Protein AF-A0A7S1KXZ7-F1 (afdb_monomer)

pLDDT: mean 79.69, std 21.11, range [36.5, 98.25]

InterPro domains:
  IPR019559 Cullin, neddylation domain [PF10557] (128-187)
  IPR019559 Cullin, neddylation domain [SM00884] (124-191)
  IPR036388 Winged helix-like DNA-binding domain superfamily [G3DSA:1.10.10.10] (111-198)
  IPR036390 Winged helix DNA-binding domain superfamily [SSF46785] (120-188)

Mean predicted aligned error: 17.03 Å

Structure (mmCIF, N/CA/C/O backbone):
data_AF-A0A7S1KXZ7-F1
#
_entry.id   AF-A0A7S1KXZ7-F1
#
loop_
_atom_site.group_PDB
_atom_site.id
_atom_site.type_symbol
_atom_site.label_atom_id
_atom_site.label_alt_id
_atom_site.label_comp_id
_atom_site.label_asym_id
_atom_site.label_entity_id
_atom_site.label_seq_id
_atom_site.pdbx_PDB_ins_code
_atom_site.Cartn_x
_atom_site.Cartn_y
_atom_site.Cartn_z
_atom_site.occupancy
_atom_site.B_iso_or_equiv
_atom_site.auth_seq_id
_atom_site.auth_comp_id
_atom_site.auth_asym_id
_atom_site.auth_atom_id
_atom_site.pdbx_PDB_model_num
ATOM 1 N N . VAL A 1 1 ? -6.208 4.101 27.485 1.00 52.50 1 VAL A N 1
ATOM 2 C CA . VAL A 1 1 ? -6.247 3.548 26.111 1.00 52.50 1 VAL A CA 1
ATOM 3 C C . VAL A 1 1 ? -7.068 2.273 26.176 1.00 52.50 1 VAL A C 1
ATOM 5 O O . VAL A 1 1 ? -6.759 1.447 27.025 1.00 52.50 1 VAL A O 1
ATOM 8 N N . ALA A 1 2 ? -8.166 2.154 25.423 1.00 55.56 2 ALA A N 1
ATOM 9 C CA . ALA A 1 2 ? -8.944 0.913 25.414 1.00 55.56 2 ALA A CA 1
ATOM 10 C C . ALA A 1 2 ? -8.058 -0.208 24.859 1.00 55.56 2 ALA A C 1
ATOM 12 O O . ALA A 1 2 ? -7.420 -0.031 23.821 1.00 55.56 2 ALA A O 1
ATOM 13 N N . THR A 1 3 ? -7.955 -1.323 25.575 1.00 73.00 3 THR A N 1
ATOM 14 C CA . THR A 1 3 ? -7.152 -2.455 25.122 1.00 73.00 3 THR A CA 1
ATOM 15 C C . THR A 1 3 ? -7.839 -3.098 23.916 1.00 73.00 3 THR A C 1
ATOM 17 O O . THR A 1 3 ? -9.059 -3.195 23.845 1.00 73.00 3 THR A O 1
ATOM 20 N N . LEU A 1 4 ? -7.044 -3.532 22.945 1.00 67.31 4 LEU A N 1
ATOM 21 C CA . LEU A 1 4 ? -7.442 -4.280 21.748 1.00 67.31 4 LEU A CA 1
ATOM 22 C C . LEU A 1 4 ? -8.572 -5.323 21.943 1.00 67.31 4 LEU A C 1
ATOM 24 O O . LEU A 1 4 ? -9.512 -5.326 21.142 1.00 67.31 4 LEU A O 1
ATOM 28 N N . PRO A 1 5 ? -8.564 -6.152 23.011 1.00 80.88 5 PRO A N 1
ATOM 29 C CA . PRO A 1 5 ? -9.671 -7.064 23.307 1.00 80.88 5 PRO A CA 1
ATOM 30 C C . PRO A 1 5 ? -11.021 -6.365 23.499 1.00 80.88 5 PRO A C 1
ATOM 32 O O . PRO A 1 5 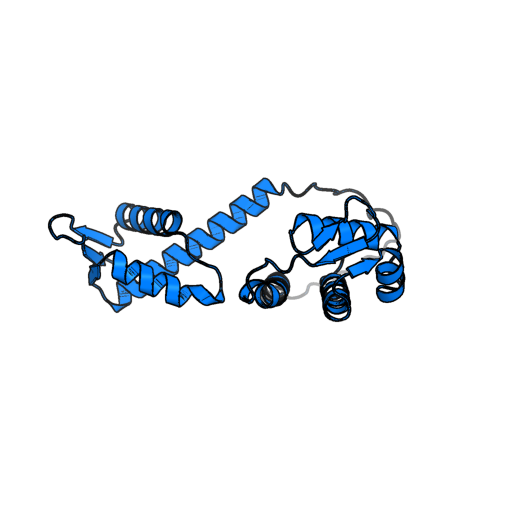? -12.039 -6.918 23.103 1.00 80.88 5 PRO A O 1
ATOM 35 N N . VAL A 1 6 ? -11.052 -5.146 24.042 1.00 81.19 6 VAL A N 1
ATOM 36 C CA . VAL A 1 6 ? -12.289 -4.379 24.269 1.00 81.19 6 VAL A CA 1
ATOM 37 C C . VAL A 1 6 ? -12.909 -3.930 22.951 1.00 81.19 6 VAL A C 1
ATOM 39 O O . VAL A 1 6 ? -14.120 -4.032 22.770 1.00 81.19 6 VAL A O 1
ATOM 42 N N . VAL A 1 7 ? -12.081 -3.476 22.006 1.00 82.38 7 VAL A N 1
ATOM 43 C CA . VAL A 1 7 ? -12.547 -3.081 20.669 1.00 82.38 7 VAL A CA 1
ATOM 44 C C . VAL A 1 7 ? -13.099 -4.298 19.930 1.00 82.38 7 VAL A C 1
ATOM 46 O O . VAL A 1 7 ? -14.180 -4.223 19.354 1.00 82.38 7 VAL A O 1
ATOM 49 N N . ALA A 1 8 ? -12.405 -5.437 19.991 1.00 82.19 8 ALA A N 1
ATOM 50 C CA . ALA A 1 8 ? -12.882 -6.677 19.385 1.00 82.19 8 ALA A CA 1
ATOM 51 C C . ALA A 1 8 ? -14.211 -7.146 20.003 1.00 82.19 8 ALA A C 1
ATOM 53 O O . ALA A 1 8 ? -15.125 -7.515 19.269 1.00 82.19 8 ALA A O 1
ATOM 54 N N . HIS A 1 9 ? -14.352 -7.072 21.330 1.00 84.25 9 HIS A N 1
ATOM 55 C CA . HIS A 1 9 ? -15.590 -7.441 22.022 1.00 84.25 9 HIS A CA 1
ATOM 56 C C . HIS A 1 9 ? -16.761 -6.524 21.636 1.00 84.25 9 HIS A C 1
ATOM 58 O O . HIS A 1 9 ? -17.868 -7.000 21.388 1.00 84.25 9 HIS A O 1
ATOM 64 N N . ALA A 1 10 ? -16.509 -5.219 21.502 1.00 83.56 10 ALA A N 1
ATOM 65 C CA . ALA A 1 10 ? -17.505 -4.266 21.022 1.00 83.56 10 ALA A CA 1
ATOM 66 C C . ALA A 1 10 ? -17.915 -4.553 19.569 1.00 83.56 10 ALA A C 1
ATOM 68 O O . ALA A 1 10 ? -19.100 -4.577 19.253 1.00 83.56 10 ALA A O 1
ATOM 69 N N . LEU A 1 11 ? -16.954 -4.845 18.686 1.00 83.94 11 LEU A N 1
ATOM 70 C CA . LEU A 1 11 ? -17.232 -5.217 17.294 1.00 83.94 11 LEU A CA 1
ATOM 71 C C . LEU A 1 11 ? -18.003 -6.541 17.173 1.00 83.94 11 LEU A C 1
ATOM 73 O O . LEU A 1 11 ? -18.838 -6.678 16.281 1.00 83.94 11 LEU A O 1
ATOM 77 N N . LEU A 1 12 ? -17.774 -7.497 18.075 1.00 84.44 12 LEU A N 1
ATOM 78 C CA . LEU A 1 12 ? -18.574 -8.721 18.155 1.00 84.44 12 LEU A CA 1
ATOM 79 C C . LEU A 1 12 ? -20.016 -8.433 18.587 1.00 84.44 12 LEU A C 1
ATOM 81 O O . LEU A 1 12 ? -20.939 -9.033 18.038 1.00 84.44 12 LEU A O 1
ATOM 85 N N . ALA A 1 13 ? -20.231 -7.482 19.502 1.00 82.31 13 ALA A N 1
ATOM 86 C CA . ALA A 1 13 ? -21.577 -7.071 19.900 1.00 82.31 13 ALA A CA 1
ATOM 87 C C . ALA A 1 13 ? -22.383 -6.504 18.716 1.00 82.31 13 ALA A C 1
ATOM 89 O O . ALA A 1 13 ? -23.555 -6.847 18.563 1.00 82.31 13 ALA A O 1
ATOM 90 N N . PHE A 1 14 ? -21.725 -5.743 17.839 1.00 83.81 14 PHE A N 1
ATOM 91 C CA . PHE A 1 14 ? -22.293 -5.218 16.593 1.00 83.81 14 PHE A CA 1
ATOM 92 C C . PHE A 1 14 ? -22.594 -6.286 15.532 1.00 83.81 14 PHE A C 1
ATOM 94 O O . PHE A 1 14 ? -23.372 -6.048 14.613 1.00 83.81 14 PHE A O 1
ATOM 101 N N . ASN A 1 15 ? -21.984 -7.470 15.626 1.00 81.38 15 ASN A N 1
ATOM 102 C CA . ASN A 1 15 ? -22.300 -8.576 14.722 1.00 81.38 15 ASN A CA 1
ATOM 103 C C . ASN A 1 15 ? -23.605 -9.289 15.119 1.00 81.38 15 ASN A C 1
ATOM 105 O O . ASN A 1 15 ? -24.247 -9.904 14.274 1.00 81.38 15 ASN A O 1
ATOM 109 N N . ALA A 1 16 ? -23.988 -9.213 16.398 1.00 82.44 16 ALA A N 1
ATOM 110 C CA . ALA A 1 16 ? -25.234 -9.787 16.906 1.00 82.44 16 ALA A CA 1
ATOM 111 C C . ALA A 1 16 ? -26.447 -8.875 16.654 1.00 82.44 16 ALA A C 1
ATOM 113 O O . ALA A 1 16 ? -27.533 -9.379 16.377 1.00 82.44 16 ALA A O 1
ATOM 114 N N . SER A 1 17 ? -26.249 -7.554 16.713 1.00 86.69 17 SER A N 1
ATOM 115 C CA . SER A 1 17 ? -27.287 -6.550 16.460 1.00 86.69 17 SER A CA 1
ATOM 116 C C . SER A 1 17 ? -26.715 -5.411 15.604 1.00 86.69 17 SER A C 1
ATOM 118 O O . SER A 1 17 ? -25.695 -4.836 15.986 1.00 86.69 17 SER A O 1
ATOM 120 N N . PRO A 1 18 ? -27.349 -5.040 14.474 1.00 86.38 18 PRO A N 1
ATOM 121 C CA . PRO A 1 18 ? -26.856 -3.968 13.597 1.00 86.38 18 PRO A CA 1
ATOM 122 C C . PRO A 1 18 ? -26.972 -2.572 14.227 1.00 86.38 18 PRO A C 1
ATOM 124 O O . PRO A 1 18 ? -26.298 -1.633 13.796 1.00 86.38 18 PRO A O 1
ATOM 127 N N . GLU A 1 19 ? -27.821 -2.449 15.244 1.00 91.88 19 GLU A N 1
ATOM 128 C CA . GLU A 1 19 ? -28.026 -1.259 16.056 1.00 91.88 19 GLU A CA 1
ATOM 129 C C . GLU A 1 19 ? -27.825 -1.659 17.517 1.00 91.88 19 GLU A C 1
ATOM 131 O O . GLU A 1 19 ? -28.444 -2.613 17.990 1.00 91.88 19 GLU A O 1
ATOM 136 N N . VAL A 1 20 ? -26.924 -0.966 18.210 1.00 94.12 20 VAL A N 1
ATOM 137 C CA . VAL A 1 20 ? -26.611 -1.213 19.622 1.00 94.12 20 VAL A CA 1
ATOM 138 C C . VAL A 1 20 ? -26.701 0.118 20.354 1.00 94.12 20 VAL A C 1
ATOM 140 O O . VAL A 1 20 ? -26.091 1.105 19.929 1.00 94.12 20 VAL A O 1
ATOM 143 N N . SER A 1 21 ? -27.479 0.163 21.436 1.00 95.25 21 SER A N 1
ATOM 144 C CA . SER A 1 21 ? -27.535 1.350 22.291 1.00 95.25 21 SER A CA 1
ATOM 145 C C . SER A 1 21 ? -26.274 1.459 23.148 1.00 95.25 21 SER A C 1
ATOM 147 O O . SER A 1 21 ? -25.618 0.464 23.462 1.00 95.25 21 SER A O 1
ATOM 149 N N . L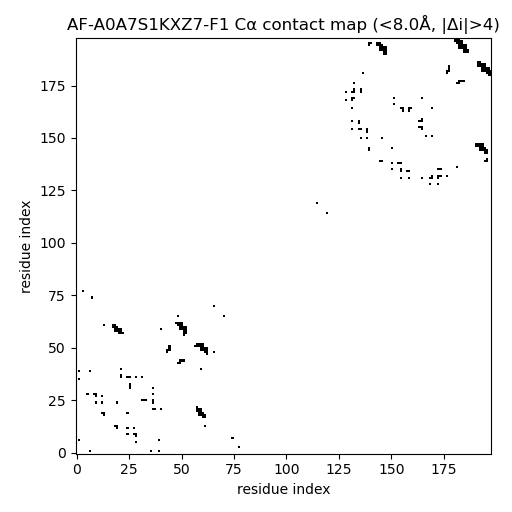EU A 1 22 ? -25.925 2.678 23.548 1.00 93.12 22 LEU A N 1
ATOM 150 C CA . LEU A 1 22 ? -24.770 2.934 24.404 1.00 93.12 22 LEU A CA 1
ATOM 151 C C . LEU A 1 22 ? -24.914 2.226 25.760 1.00 93.12 22 LEU A C 1
ATOM 153 O O . LEU A 1 22 ? -23.943 1.654 26.243 1.00 93.12 22 LEU A O 1
ATOM 157 N N . GLU A 1 23 ? -26.130 2.167 26.310 1.00 93.88 23 GLU A N 1
ATOM 158 C CA . GLU A 1 23 ? -26.444 1.410 27.531 1.00 93.88 23 GLU A CA 1
ATOM 159 C C . GLU A 1 23 ? -26.224 -0.097 27.350 1.00 93.88 23 GLU A C 1
ATOM 161 O O . GLU A 1 23 ? -25.604 -0.744 28.192 1.00 93.88 23 GLU A O 1
ATOM 166 N N . GLU A 1 24 ? -26.666 -0.667 26.226 1.00 92.94 24 GLU A N 1
ATOM 167 C CA . GLU A 1 24 ? -26.447 -2.084 25.936 1.00 92.94 24 GLU A CA 1
ATOM 168 C C . GLU A 1 24 ? -24.953 -2.388 25.756 1.00 92.94 24 GLU A C 1
ATOM 170 O O . GLU A 1 24 ? -24.458 -3.417 26.225 1.00 92.94 24 GLU A O 1
ATOM 175 N N . LEU A 1 25 ? -24.212 -1.473 25.126 1.00 92.50 25 LEU A N 1
ATOM 176 C CA . LEU A 1 25 ? -22.764 -1.571 24.986 1.00 92.50 25 LEU A CA 1
ATOM 177 C C . LEU A 1 25 ? -22.061 -1.491 26.353 1.00 92.50 25 LEU A C 1
ATOM 179 O O . LEU A 1 25 ? -21.132 -2.258 26.599 1.00 92.50 25 LEU A O 1
ATOM 183 N N . GLU A 1 26 ? -22.516 -0.612 27.250 1.00 93.69 26 GLU A N 1
ATOM 184 C CA . GLU A 1 26 ? -22.022 -0.498 28.629 1.00 93.69 26 GLU A CA 1
ATOM 185 C C . GLU A 1 26 ? -22.272 -1.790 29.424 1.00 93.69 26 GLU A C 1
ATOM 187 O O . GLU A 1 26 ? -21.352 -2.296 30.070 1.00 93.69 26 GLU A O 1
ATOM 192 N N . CYS A 1 27 ? -23.463 -2.388 29.306 1.00 92.44 27 CYS A N 1
ATOM 193 C CA . CYS A 1 27 ? -23.776 -3.674 29.934 1.00 92.44 27 CYS A CA 1
ATOM 194 C C . CYS A 1 27 ? -22.911 -4.822 29.391 1.00 92.44 27 CYS A C 1
ATOM 196 O O . CYS A 1 27 ? -22.432 -5.652 30.163 1.00 92.44 27 CYS A O 1
ATOM 198 N N . ARG A 1 28 ? -22.686 -4.875 28.072 1.00 91.00 28 ARG A N 1
ATOM 199 C CA . ARG A 1 28 ? -21.897 -5.941 27.426 1.00 91.00 28 ARG A CA 1
ATOM 200 C C . ARG A 1 28 ? -20.395 -5.826 27.685 1.00 91.00 28 ARG A C 1
ATOM 202 O O . ARG A 1 28 ? -19.696 -6.833 27.638 1.00 91.00 28 ARG A O 1
ATOM 209 N N . LEU A 1 29 ? -19.895 -4.618 27.937 1.00 89.62 29 LEU A N 1
ATOM 210 C CA . LEU A 1 29 ? -18.477 -4.343 28.179 1.00 89.62 29 LEU A CA 1
ATOM 211 C C . LEU A 1 29 ? -18.124 -4.239 29.673 1.00 89.62 29 LEU A C 1
ATOM 213 O O . LEU A 1 29 ? -17.021 -3.810 30.016 1.00 89.62 29 LEU A O 1
ATOM 217 N N . PHE A 1 30 ? -19.016 -4.637 30.582 1.00 87.06 30 PHE A N 1
ATOM 218 C CA . PHE A 1 30 ? -18.714 -4.672 32.013 1.00 87.06 30 PHE A CA 1
ATOM 219 C C . PHE A 1 30 ? -17.459 -5.536 32.281 1.00 87.06 30 PHE A C 1
ATOM 221 O O . PHE A 1 30 ? -17.373 -6.648 31.755 1.00 87.06 30 PHE A O 1
ATOM 228 N N . PRO A 1 31 ? -16.461 -5.061 33.058 1.00 90.19 31 PRO A N 1
ATOM 229 C CA . PRO A 1 31 ? -16.511 -3.984 34.059 1.00 90.19 31 PRO A CA 1
ATOM 230 C C . PRO A 1 31 ? -15.989 -2.602 33.605 1.00 90.19 31 PRO A C 1
ATOM 232 O O . PRO A 1 31 ? -15.495 -1.826 34.424 1.00 90.19 31 PRO A O 1
ATOM 235 N N . LEU A 1 32 ? -16.036 -2.263 32.314 1.00 89.25 32 LEU A N 1
ATOM 236 C CA . LEU A 1 32 ? -15.538 -0.965 31.843 1.00 89.25 32 LEU A CA 1
ATOM 237 C C . LEU A 1 32 ? -16.367 0.214 32.373 1.00 89.25 32 LEU A C 1
ATOM 239 O O . LEU A 1 32 ? -17.593 0.201 32.348 1.00 89.25 32 LEU A O 1
ATOM 243 N N . ALA A 1 33 ? -15.679 1.278 32.798 1.00 91.81 33 ALA A N 1
ATOM 244 C CA . ALA A 1 33 ? -16.333 2.520 33.200 1.00 91.81 33 ALA A CA 1
ATOM 245 C C . ALA A 1 33 ? -17.123 3.141 32.021 1.00 91.81 33 ALA A C 1
ATOM 247 O O . ALA A 1 33 ? -16.581 3.188 30.909 1.00 91.81 33 ALA A O 1
ATOM 248 N N . PRO A 1 34 ? -18.320 3.719 32.250 1.00 91.62 34 PRO A N 1
ATOM 249 C CA . PRO A 1 34 ? -19.158 4.326 31.201 1.00 91.62 34 PRO A CA 1
ATOM 250 C C . PRO A 1 34 ? -18.419 5.358 30.338 1.00 91.62 34 PRO A C 1
ATOM 252 O O . PRO A 1 34 ? -18.532 5.394 29.113 1.00 91.62 34 PRO A O 1
ATOM 255 N N . ALA A 1 35 ? -17.548 6.160 30.961 1.00 88.81 35 ALA A N 1
ATOM 256 C CA . ALA A 1 35 ? -16.719 7.137 30.255 1.00 88.81 35 ALA A CA 1
ATOM 257 C C . ALA A 1 35 ? -15.783 6.490 29.213 1.00 88.81 35 ALA A C 1
AT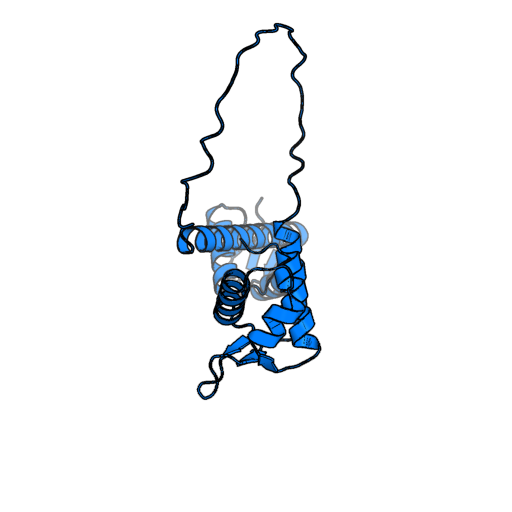OM 259 O O . ALA A 1 35 ? -15.524 7.074 28.159 1.00 88.81 35 ALA A O 1
ATOM 260 N N . THR A 1 36 ? -15.285 5.282 29.483 1.00 88.25 36 THR A N 1
ATOM 261 C CA . THR A 1 36 ? -14.424 4.529 28.560 1.00 88.25 36 THR A CA 1
ATOM 262 C C . THR A 1 36 ? -15.226 3.982 27.388 1.00 88.25 36 THR A C 1
ATOM 264 O O . THR A 1 36 ? -14.758 4.053 26.254 1.00 88.25 36 THR A O 1
ATOM 267 N N . VAL A 1 37 ? -16.443 3.499 27.645 1.00 91.75 37 VAL A N 1
ATOM 268 C CA . VAL A 1 37 ? -17.355 2.990 26.612 1.00 91.75 37 VAL A CA 1
ATOM 269 C C . VAL A 1 37 ? -17.764 4.111 25.655 1.00 91.75 37 VAL A C 1
ATOM 271 O O . VAL A 1 37 ? -17.683 3.936 24.442 1.00 91.75 37 VAL A O 1
ATOM 274 N N . ARG A 1 38 ? -18.058 5.313 26.166 1.00 92.38 38 ARG A N 1
ATOM 275 C CA . ARG A 1 38 ? -18.335 6.497 25.330 1.00 92.38 38 ARG A CA 1
ATOM 276 C C . ARG A 1 38 ? -17.143 6.917 24.469 1.00 92.38 38 ARG A C 1
ATOM 278 O O . ARG A 1 38 ? -17.314 7.235 23.295 1.00 92.38 38 ARG A O 1
ATOM 285 N N . ARG A 1 39 ? -15.921 6.881 25.015 1.00 89.69 39 ARG A N 1
ATOM 286 C CA . ARG A 1 39 ? -14.696 7.143 24.230 1.00 89.69 39 ARG A CA 1
ATOM 287 C C . ARG A 1 39 ? -14.481 6.088 23.144 1.00 89.69 39 ARG A C 1
ATOM 289 O O . ARG A 1 39 ? -14.072 6.433 22.039 1.00 89.69 39 ARG A O 1
ATOM 296 N N . LEU A 1 40 ? -14.767 4.823 23.447 1.00 90.25 40 LEU A N 1
ATOM 297 C CA . LEU A 1 40 ? -14.696 3.724 22.487 1.00 90.25 40 LEU A CA 1
ATOM 298 C C . LEU A 1 40 ? -15.723 3.906 21.361 1.00 90.25 40 LEU A C 1
ATOM 300 O O . LEU A 1 40 ? -15.367 3.797 20.193 1.00 90.25 40 LEU A O 1
ATOM 304 N N . ALA A 1 41 ? -16.965 4.251 21.700 1.00 90.88 41 ALA A N 1
ATOM 305 C CA . ALA A 1 41 ? -18.015 4.565 20.737 1.00 90.88 41 ALA A CA 1
ATOM 306 C C . ALA A 1 41 ? -17.604 5.712 19.798 1.00 90.88 41 ALA A C 1
ATOM 308 O O . ALA A 1 41 ? -17.668 5.560 18.579 1.00 90.88 41 ALA A O 1
ATOM 309 N N . ALA A 1 42 ? -17.092 6.819 20.350 1.00 89.81 42 ALA A N 1
ATOM 310 C CA . ALA A 1 42 ? -16.593 7.945 19.560 1.00 89.81 42 ALA A CA 1
ATOM 311 C C . ALA A 1 42 ? -15.454 7.532 18.612 1.00 89.81 42 ALA A C 1
ATOM 313 O O . ALA A 1 42 ? -15.431 7.947 17.455 1.00 89.81 42 ALA A O 1
ATOM 314 N N . TYR A 1 43 ? -14.541 6.671 19.071 1.00 87.19 43 TYR A N 1
ATOM 315 C CA . TYR A 1 43 ? -13.467 6.130 18.240 1.00 87.19 43 TYR A CA 1
ATOM 316 C C . TYR A 1 43 ? -13.999 5.262 17.088 1.00 87.19 43 TYR A C 1
ATOM 318 O O . TYR A 1 43 ? -13.588 5.441 15.945 1.00 87.19 43 TYR A O 1
ATOM 326 N N . ILE A 1 44 ? -14.955 4.366 17.356 1.00 88.50 44 ILE A N 1
ATOM 327 C CA . ILE A 1 44 ? -15.580 3.499 16.339 1.00 88.50 44 ILE A CA 1
ATOM 328 C C . ILE A 1 44 ? -16.277 4.340 15.257 1.00 88.50 44 ILE A C 1
ATOM 330 O O . ILE A 1 44 ? -16.149 4.038 14.066 1.00 88.50 44 ILE A O 1
ATOM 334 N N . VAL A 1 45 ? -16.967 5.413 15.656 1.00 89.75 45 VAL A N 1
ATOM 335 C CA . VAL A 1 45 ? -17.597 6.362 14.725 1.00 89.75 45 VAL A CA 1
ATOM 336 C C . VAL A 1 45 ? -16.548 7.118 13.914 1.00 89.75 45 VAL A C 1
ATOM 338 O O . VAL A 1 45 ? -16.657 7.207 12.694 1.00 89.75 45 VAL A O 1
ATOM 341 N N . HIS A 1 46 ? -15.488 7.602 14.563 1.00 86.44 46 HIS A N 1
ATOM 342 C CA . HIS A 1 46 ? -14.396 8.309 13.895 1.00 86.44 46 HIS A CA 1
ATOM 343 C C . HIS A 1 46 ? -13.672 7.436 12.856 1.00 86.44 46 HIS A C 1
ATOM 345 O O . HIS A 1 46 ? -13.316 7.912 11.782 1.00 86.44 46 HIS A O 1
ATOM 351 N N . CYS A 1 47 ? -13.516 6.138 13.127 1.00 81.25 47 CYS A N 1
ATOM 352 C CA . CYS A 1 47 ? -12.966 5.171 12.175 1.00 81.25 47 CYS A CA 1
ATOM 353 C C . CYS A 1 47 ? -13.922 4.813 11.020 1.00 81.25 47 CYS A C 1
ATOM 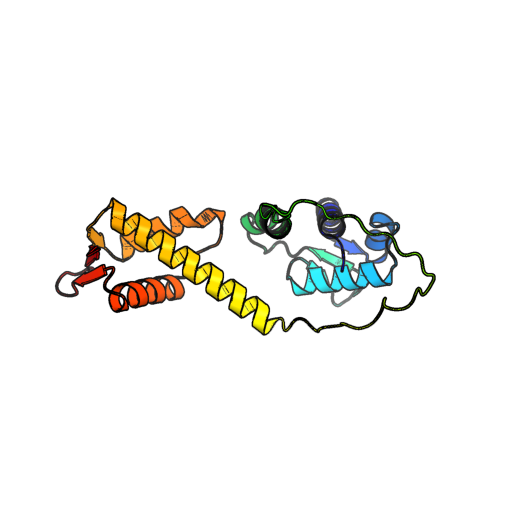355 O O . CYS A 1 47 ? -13.549 4.023 10.150 1.00 81.25 47 CYS A O 1
ATOM 357 N N . GLY A 1 48 ? -15.149 5.346 11.009 1.00 87.50 48 GLY A N 1
ATOM 358 C CA . GLY A 1 48 ? -16.162 5.054 9.994 1.00 87.50 48 GLY A CA 1
ATOM 359 C C . GLY A 1 48 ? -16.721 3.632 10.073 1.00 87.50 48 GLY A C 1
ATOM 360 O O . GLY A 1 48 ? -17.197 3.106 9.069 1.00 87.50 48 GLY A O 1
ATOM 361 N N . LEU A 1 49 ? -16.628 2.983 11.240 1.00 84.94 49 LEU A N 1
ATOM 362 C CA . LEU A 1 49 ? -17.140 1.622 11.454 1.00 84.94 49 LEU A CA 1
ATOM 363 C C . LEU A 1 49 ? -18.615 1.626 11.861 1.00 84.94 49 LEU A C 1
ATOM 365 O O . LEU A 1 49 ? -19.359 0.703 11.527 1.00 84.94 49 LEU A O 1
ATOM 369 N N . ALA A 1 50 ? -19.033 2.677 12.560 1.00 91.31 50 ALA A N 1
ATOM 370 C CA . ALA A 1 50 ? -20.413 2.920 12.940 1.00 91.31 50 ALA A CA 1
ATOM 371 C C . ALA A 1 50 ? -20.782 4.386 12.692 1.00 91.31 50 ALA A C 1
ATOM 373 O O . ALA A 1 50 ? -19.920 5.246 12.521 1.00 91.31 50 ALA A O 1
ATOM 374 N N . THR A 1 51 ? -22.075 4.669 12.684 1.00 93.25 51 THR A N 1
ATOM 375 C CA . THR A 1 51 ? -22.638 6.013 12.629 1.00 93.25 51 THR A CA 1
ATOM 376 C C . THR A 1 51 ? -23.697 6.158 13.716 1.00 93.25 51 THR A C 1
ATOM 378 O O . THR A 1 51 ? -24.380 5.194 14.062 1.00 93.25 51 THR A O 1
ATOM 381 N N . THR A 1 52 ? -23.807 7.350 14.291 1.00 93.19 52 THR A N 1
ATOM 382 C CA . THR A 1 52 ? -24.867 7.701 15.241 1.00 93.19 52 THR A CA 1
ATOM 383 C C . THR A 1 52 ? -26.116 8.127 14.480 1.00 93.19 52 THR A C 1
ATOM 385 O O . THR A 1 52 ? -26.014 8.894 13.519 1.00 93.19 52 THR A O 1
ATOM 388 N N . LEU A 1 53 ? -27.296 7.681 14.911 1.00 90.62 53 LEU A N 1
ATOM 389 C CA . LEU A 1 53 ? -28.549 8.164 14.332 1.00 90.62 53 LEU A CA 1
ATOM 390 C C . LEU A 1 53 ? -28.826 9.616 14.768 1.00 90.62 53 LEU A C 1
ATOM 392 O O . LEU A 1 53 ? -28.685 9.924 15.951 1.00 90.62 53 LEU A O 1
ATOM 396 N N . PRO A 1 54 ? -29.266 10.506 13.857 1.00 87.44 54 PRO A N 1
ATOM 397 C CA . PRO A 1 54 ? -29.558 11.901 14.197 1.00 87.44 54 PRO A CA 1
ATOM 398 C C . PRO A 1 54 ? -30.712 12.032 15.201 1.00 87.44 54 PRO A C 1
ATOM 400 O O . PRO A 1 54 ? -30.666 12.895 16.071 1.00 87.44 54 PRO A O 1
ATOM 403 N N . ASP A 1 55 ? -31.702 11.137 15.130 1.00 91.50 55 ASP A N 1
ATOM 404 C CA . ASP A 1 55 ? -32.858 11.130 16.038 1.00 91.50 55 ASP A CA 1
ATOM 405 C C . ASP A 1 55 ? -32.556 10.474 17.395 1.00 91.50 55 ASP A C 1
ATOM 407 O O . ASP A 1 55 ? -33.325 10.617 18.345 1.00 91.50 55 ASP A O 1
ATOM 411 N N . ARG A 1 56 ? -31.461 9.704 17.486 1.00 91.94 56 ARG A N 1
ATOM 412 C CA . ARG A 1 56 ? -31.070 8.922 18.669 1.00 91.94 56 ARG A CA 1
ATOM 413 C C . ARG A 1 56 ? -29.540 8.856 18.773 1.00 91.94 56 ARG A C 1
ATOM 415 O O . ARG A 1 56 ? -28.953 7.862 18.336 1.00 91.94 56 ARG A O 1
ATOM 422 N N . PRO A 1 57 ? -28.885 9.875 19.361 1.00 87.94 57 PRO A N 1
ATOM 423 C CA . PRO A 1 57 ? -27.422 9.930 19.444 1.00 87.94 57 PRO A CA 1
ATOM 424 C C . PRO A 1 57 ? -26.827 8.797 20.293 1.00 87.94 57 PRO A C 1
ATOM 426 O O . PRO A 1 57 ? -25.656 8.458 20.133 1.00 87.94 57 PRO A O 1
ATOM 429 N N . ASP A 1 58 ? -27.643 8.176 21.146 1.00 92.50 58 ASP A N 1
ATOM 430 C CA . ASP A 1 58 ? -27.249 7.057 22.003 1.00 92.50 58 ASP A CA 1
ATOM 431 C C . ASP A 1 58 ? -27.264 5.702 21.278 1.00 92.50 58 ASP A C 1
ATOM 433 O O . ASP A 1 58 ? -26.909 4.686 21.873 1.00 92.50 58 ASP A O 1
ATOM 437 N N . VAL A 1 59 ? -27.679 5.650 20.008 1.00 93.25 59 VAL A N 1
ATOM 438 C CA . VAL A 1 59 ? -27.721 4.414 19.217 1.00 93.25 59 VAL A CA 1
ATOM 439 C C . VAL A 1 59 ? -26.646 4.448 18.140 1.00 93.25 59 VAL A C 1
ATOM 441 O O . VAL A 1 59 ? -26.616 5.327 17.275 1.00 93.25 59 VAL A O 1
ATOM 444 N N . LEU A 1 60 ? -25.771 3.446 18.184 1.00 92.19 60 LEU A N 1
ATOM 445 C CA . LEU A 1 60 ? -24.724 3.221 17.199 1.00 92.19 60 LEU A CA 1
ATOM 446 C C . LEU A 1 60 ? -25.227 2.214 16.171 1.00 92.19 60 LEU A C 1
ATOM 448 O O . LEU A 1 60 ? -25.575 1.084 16.515 1.00 92.19 60 LEU A O 1
ATOM 452 N N . ARG A 1 61 ? -25.229 2.615 14.902 1.00 91.56 61 ARG A N 1
ATOM 453 C CA . ARG A 1 61 ? -25.569 1.754 13.773 1.00 91.56 61 ARG A CA 1
ATOM 454 C C . ARG A 1 61 ? -24.323 1.416 12.976 1.00 91.56 61 ARG A C 1
ATOM 456 O O . ARG A 1 61 ? -23.556 2.302 12.601 1.00 91.56 61 ARG A O 1
ATOM 463 N N . VAL A 1 62 ? -24.126 0.138 12.682 1.00 89.00 62 VAL A N 1
ATOM 464 C CA . VAL A 1 62 ? -22.997 -0.304 11.859 1.00 89.00 62 VAL A CA 1
ATOM 465 C C . VAL A 1 62 ? -23.176 0.188 10.426 1.00 89.00 62 VAL A C 1
ATOM 467 O O . VAL A 1 62 ? -24.242 0.046 9.828 1.00 89.00 62 VAL A O 1
ATOM 470 N N . VAL A 1 63 ? -22.118 0.762 9.858 1.00 85.88 63 VAL A N 1
ATOM 471 C CA . VAL A 1 63 ? -22.130 1.219 8.467 1.00 85.88 63 VAL A CA 1
ATOM 472 C C . VAL A 1 63 ? -21.826 0.021 7.560 1.00 85.88 63 VAL A C 1
ATOM 474 O O . VAL A 1 63 ? -20.675 -0.387 7.400 1.00 85.88 63 VAL A O 1
ATOM 477 N N . ASP A 1 64 ? -22.865 -0.564 6.957 1.00 67.94 64 ASP A N 1
ATOM 478 C CA . ASP A 1 64 ? -22.749 -1.737 6.067 1.00 67.94 64 ASP A CA 1
ATOM 479 C C . ASP A 1 64 ? -22.077 -1.445 4.713 1.00 67.94 64 ASP A C 1
ATOM 481 O O . ASP A 1 64 ? -21.811 -2.360 3.934 1.00 67.94 64 ASP A O 1
ATOM 485 N N . THR A 1 65 ? -21.742 -0.186 4.422 1.00 53.81 65 THR A N 1
ATOM 486 C CA . THR A 1 65 ? -21.038 0.188 3.185 1.00 53.81 65 THR A CA 1
ATOM 487 C C . THR A 1 65 ? -19.527 -0.048 3.248 1.00 53.81 65 THR A C 1
ATOM 489 O O . THR A 1 65 ? -18.834 0.149 2.248 1.00 53.81 65 THR A O 1
ATOM 492 N N . ALA A 1 66 ? -18.987 -0.513 4.380 1.00 49.25 66 ALA A N 1
ATOM 493 C CA . ALA A 1 66 ? -17.589 -0.914 4.449 1.00 49.25 66 ALA A CA 1
ATOM 494 C C . ALA A 1 66 ? -17.361 -2.173 3.582 1.00 49.25 66 ALA A C 1
ATOM 496 O O . ALA A 1 66 ? -17.979 -3.211 3.834 1.00 49.25 66 ALA A O 1
ATOM 497 N N . PRO A 1 67 ? -16.467 -2.140 2.573 1.00 45.69 67 PRO A N 1
ATOM 498 C CA . PRO A 1 67 ? -16.213 -3.300 1.726 1.00 45.69 67 PRO A CA 1
ATOM 499 C C . PRO A 1 67 ? -15.792 -4.495 2.595 1.00 45.69 67 PRO A C 1
ATOM 501 O O . PRO A 1 67 ? -14.857 -4.387 3.390 1.00 45.69 67 PRO A O 1
ATOM 504 N N . LYS A 1 68 ? -16.467 -5.643 2.411 1.00 46.56 68 LYS A N 1
ATOM 505 C CA . LYS A 1 68 ? -16.257 -6.931 3.111 1.00 46.56 68 LYS A CA 1
ATOM 506 C C . LYS A 1 68 ? -14.790 -7.307 3.444 1.00 46.56 68 LYS A C 1
ATOM 508 O O . LYS A 1 68 ? -14.598 -7.857 4.526 1.00 46.56 68 LYS A O 1
ATOM 513 N N . PRO A 1 69 ? -13.740 -6.986 2.651 1.00 44.62 69 PRO A N 1
ATOM 514 C CA . PRO A 1 69 ? -12.348 -7.236 3.063 1.00 44.62 69 PRO A CA 1
ATOM 515 C C . PRO A 1 69 ? -11.828 -6.400 4.253 1.00 44.62 69 PRO A C 1
ATOM 517 O O . PRO A 1 69 ? -10.801 -6.751 4.831 1.00 44.62 69 PRO A O 1
ATOM 520 N N . ARG A 1 70 ? -12.486 -5.305 4.665 1.00 47.47 70 ARG A N 1
ATOM 521 C CA . ARG A 1 70 ? -11.978 -4.431 5.745 1.00 47.47 70 ARG A CA 1
ATOM 522 C C . ARG A 1 70 ? -12.260 -4.934 7.162 1.00 47.47 70 ARG A C 1
ATOM 524 O O . ARG A 1 70 ? -11.477 -4.627 8.055 1.00 47.47 70 ARG A O 1
ATOM 531 N N . ARG A 1 71 ? -13.315 -5.728 7.387 1.00 47.16 71 ARG A N 1
ATOM 532 C CA . ARG A 1 71 ? -13.627 -6.254 8.734 1.00 47.16 71 ARG A CA 1
ATOM 533 C C . ARG A 1 71 ? -12.557 -7.231 9.235 1.00 47.16 71 ARG A C 1
ATOM 535 O O . ARG A 1 71 ? -12.178 -7.171 10.399 1.00 47.16 71 ARG A O 1
ATOM 542 N N . VAL A 1 72 ? -12.020 -8.068 8.344 1.00 50.53 72 VAL A N 1
ATOM 543 C CA . VAL A 1 72 ? -10.945 -9.023 8.670 1.00 50.53 72 VAL A CA 1
ATOM 544 C C . VAL A 1 72 ? -9.612 -8.290 8.850 1.00 50.53 72 VAL A C 1
ATOM 546 O O . VAL A 1 72 ? -8.911 -8.519 9.831 1.00 50.53 72 VAL A O 1
ATOM 549 N N . ASN A 1 73 ? -9.321 -7.311 7.987 1.00 52.03 73 ASN A N 1
ATOM 550 C CA . ASN A 1 73 ? -8.081 -6.539 8.065 1.00 52.03 73 ASN A CA 1
ATOM 551 C C . ASN A 1 73 ? -7.968 -5.633 9.297 1.00 52.03 73 ASN A C 1
ATOM 553 O O . ASN A 1 73 ? -6.855 -5.280 9.659 1.00 52.03 73 ASN A O 1
ATOM 557 N N . LEU A 1 74 ? -9.060 -5.274 9.975 1.00 53.00 74 LEU A N 1
ATOM 558 C CA . LEU A 1 74 ? -8.983 -4.505 11.224 1.00 53.00 74 LEU A CA 1
ATOM 559 C C . LEU A 1 74 ? -8.582 -5.373 12.417 1.00 53.00 74 LEU A C 1
ATOM 561 O O . LEU A 1 74 ? -7.755 -4.945 13.216 1.00 53.00 74 LEU A O 1
ATOM 565 N N . LEU A 1 75 ? -9.088 -6.607 12.501 1.00 51.38 75 LEU A N 1
ATOM 566 C CA . LEU A 1 75 ? -8.618 -7.577 13.493 1.00 51.38 75 LEU A CA 1
ATOM 567 C C . LEU A 1 75 ? -7.156 -7.960 13.222 1.00 51.38 75 LEU A C 1
ATOM 569 O O . LEU A 1 75 ? -6.360 -8.003 14.155 1.00 51.38 75 LEU A O 1
ATOM 573 N N . SER A 1 76 ? -6.773 -8.142 11.953 1.00 47.94 76 SER A N 1
ATOM 574 C CA . SER A 1 76 ? -5.390 -8.445 11.557 1.00 47.94 76 SER A CA 1
ATOM 575 C C . SER A 1 76 ? -4.426 -7.264 11.731 1.00 47.94 76 SER A C 1
ATOM 577 O O . SER A 1 76 ? -3.308 -7.462 12.197 1.00 47.94 76 SER A O 1
ATOM 579 N N . ALA A 1 77 ? -4.829 -6.030 11.411 1.00 48.81 77 ALA A N 1
ATOM 580 C CA . ALA A 1 77 ? -4.002 -4.834 11.608 1.00 48.81 77 ALA A CA 1
ATOM 581 C C . ALA A 1 77 ? -3.833 -4.502 13.093 1.00 48.81 77 ALA A C 1
ATOM 583 O O . ALA A 1 77 ? -2.751 -4.104 13.522 1.00 48.81 77 ALA A O 1
ATOM 584 N N . ALA A 1 78 ? -4.878 -4.717 13.892 1.00 48.47 78 ALA A N 1
ATOM 585 C CA . ALA A 1 78 ? -4.785 -4.565 15.330 1.00 48.47 78 ALA A CA 1
ATOM 586 C C . ALA A 1 78 ? -3.910 -5.681 15.949 1.00 48.47 78 ALA A C 1
ATOM 588 O O . ALA A 1 78 ? -3.088 -5.398 16.814 1.00 48.47 78 ALA A O 1
ATOM 589 N N . TRP A 1 79 ? -3.954 -6.912 15.422 1.00 48.00 79 TRP A N 1
ATOM 590 C CA . TRP A 1 79 ? -3.008 -7.981 15.783 1.00 48.00 79 TRP A CA 1
ATOM 591 C C . TRP A 1 79 ? -1.551 -7.645 15.404 1.00 48.00 79 TRP A C 1
ATOM 593 O O . TRP A 1 79 ? -0.634 -7.879 16.190 1.00 48.00 79 TRP A O 1
ATOM 603 N N . ALA A 1 80 ? -1.314 -7.063 14.222 1.00 46.56 80 ALA A N 1
ATOM 604 C CA . ALA A 1 80 ? 0.026 -6.726 13.726 1.00 46.56 80 ALA A CA 1
ATOM 605 C C . ALA A 1 80 ? 0.711 -5.593 14.514 1.00 46.56 80 ALA A C 1
ATOM 607 O O . ALA A 1 80 ? 1.935 -5.580 14.616 1.00 46.56 80 ALA A O 1
ATOM 608 N N . MET A 1 81 ? -0.054 -4.673 15.111 1.00 43.28 81 MET A N 1
ATOM 609 C CA . MET A 1 81 ? 0.486 -3.614 15.977 1.00 43.28 81 MET A CA 1
ATOM 610 C C . MET A 1 81 ? 0.840 -4.087 17.396 1.00 43.28 81 MET A C 1
ATOM 612 O O . MET A 1 81 ? 1.367 -3.302 18.181 1.00 43.28 81 MET A O 1
ATOM 616 N N . HIS A 1 82 ? 0.571 -5.352 17.736 1.00 43.66 82 HIS A N 1
ATOM 617 C CA . HIS A 1 82 ? 0.786 -5.885 19.081 1.00 43.66 82 HIS A CA 1
ATOM 618 C C . HIS A 1 82 ? 1.684 -7.126 19.133 1.00 43.66 82 HIS A C 1
ATOM 620 O O . HIS A 1 82 ? 1.636 -7.864 20.114 1.00 43.66 82 HIS A O 1
ATOM 626 N N . GLN A 1 83 ? 2.542 -7.355 18.128 1.00 36.50 83 GLN A N 1
ATOM 627 C CA . GLN A 1 83 ? 3.677 -8.249 18.364 1.00 36.50 83 GLN A CA 1
ATOM 628 C C . GLN A 1 83 ? 4.619 -7.564 19.366 1.00 36.50 83 GLN A C 1
ATOM 630 O O . GLN A 1 83 ? 5.154 -6.498 19.043 1.00 36.50 83 GLN A O 1
ATOM 635 N N . PRO A 1 84 ? 4.833 -8.122 20.574 1.00 39.75 84 PRO A N 1
ATOM 636 C CA . PRO A 1 84 ? 5.917 -7.659 21.418 1.00 39.75 84 PRO A CA 1
ATOM 637 C C . PRO A 1 84 ? 7.199 -7.884 20.623 1.00 39.75 84 PRO A C 1
ATOM 639 O O . PRO A 1 84 ? 7.527 -9.013 20.261 1.00 39.75 84 PRO A O 1
ATOM 642 N N . SER A 1 85 ? 7.890 -6.795 20.294 1.00 39.69 85 SER A N 1
ATOM 643 C CA . SER A 1 85 ? 9.219 -6.870 19.710 1.00 39.69 85 SER A CA 1
ATOM 644 C C . SER A 1 85 ? 10.114 -7.561 20.732 1.00 39.69 85 SER A C 1
ATOM 646 O O . SER A 1 85 ? 10.589 -6.936 21.679 1.00 39.69 85 SER A O 1
ATOM 648 N N . THR A 1 86 ? 10.317 -8.869 20.588 1.00 43.94 86 THR A N 1
ATOM 649 C CA . THR A 1 86 ? 11.388 -9.581 21.280 1.00 43.94 86 THR A CA 1
ATOM 650 C C . THR A 1 86 ? 12.692 -9.195 20.593 1.00 43.94 86 THR A C 1
ATOM 652 O O . THR A 1 86 ? 13.289 -9.975 19.852 1.00 43.94 86 THR A O 1
ATOM 655 N N . ALA A 1 87 ? 13.109 -7.947 20.800 1.00 38.78 87 ALA A N 1
ATOM 656 C CA . ALA A 1 87 ? 14.464 -7.516 20.532 1.00 38.78 87 ALA A CA 1
ATOM 657 C C . ALA A 1 87 ? 15.371 -8.225 21.544 1.00 38.78 87 ALA A C 1
ATOM 659 O O . ALA A 1 87 ? 15.480 -7.836 22.702 1.00 38.78 87 ALA A O 1
ATOM 660 N N . ILE A 1 88 ? 15.909 -9.351 21.079 1.00 45.56 88 ILE A N 1
ATOM 661 C CA . ILE A 1 88 ? 17.187 -9.980 21.412 1.00 45.56 88 ILE A CA 1
ATOM 662 C C . ILE A 1 88 ? 17.955 -9.215 22.502 1.00 45.56 88 ILE A C 1
ATOM 664 O O . ILE A 1 88 ? 18.705 -8.280 22.230 1.00 45.56 88 ILE A O 1
ATOM 668 N N . ALA A 1 89 ? 17.788 -9.662 23.747 1.00 40.09 89 ALA A N 1
ATOM 669 C CA . ALA A 1 89 ? 18.734 -9.389 24.812 1.00 40.09 89 ALA A CA 1
ATOM 670 C C . ALA A 1 89 ? 20.007 -10.189 24.515 1.00 40.09 89 ALA A C 1
ATOM 672 O O . ALA A 1 89 ? 20.004 -11.420 24.529 1.00 40.09 89 ALA A O 1
ATOM 673 N N . SER A 1 90 ? 21.098 -9.492 24.220 1.00 45.47 90 SER A N 1
ATOM 674 C CA . SER A 1 90 ? 22.439 -10.062 24.251 1.00 45.47 90 SER A CA 1
ATOM 675 C C . SER A 1 90 ? 23.316 -9.235 25.180 1.00 45.47 90 SER A C 1
ATOM 677 O O . SER A 1 90 ? 23.681 -8.110 24.871 1.00 45.47 90 SER A O 1
ATOM 679 N N . GLN A 1 91 ? 23.654 -9.894 26.290 1.00 45.84 91 GLN A N 1
ATOM 680 C CA . GLN A 1 91 ? 24.917 -9.818 27.023 1.00 45.84 91 GLN A CA 1
ATOM 681 C C . GLN A 1 91 ? 25.208 -8.554 27.844 1.00 45.84 91 GLN A C 1
ATOM 683 O O . GLN A 1 91 ? 25.698 -7.547 27.344 1.00 45.84 91 GLN A O 1
ATOM 688 N N . THR A 1 92 ? 25.071 -8.687 29.166 1.00 38.91 92 THR A N 1
ATOM 689 C CA . THR A 1 92 ? 26.080 -8.191 30.117 1.00 38.91 92 THR A CA 1
ATOM 690 C C . THR A 1 92 ? 25.972 -8.965 31.435 1.00 38.91 92 THR A C 1
ATOM 692 O O . THR A 1 92 ? 24.895 -9.097 32.009 1.00 38.91 92 THR A O 1
ATOM 695 N N . SER A 1 93 ? 27.091 -9.554 31.855 1.00 48.31 93 SER A N 1
ATOM 696 C CA . SER A 1 93 ? 27.248 -10.367 33.070 1.00 48.31 93 SER A CA 1
ATOM 697 C C . SER A 1 93 ? 27.225 -9.519 34.359 1.00 48.31 93 SER A C 1
ATOM 699 O O . SER A 1 93 ? 27.389 -8.301 34.279 1.00 48.31 93 SER A O 1
ATOM 701 N N . PRO A 1 94 ? 27.036 -10.138 35.546 1.00 51.59 94 PRO A N 1
ATOM 702 C CA . PRO A 1 94 ? 26.649 -9.440 36.767 1.00 51.59 94 PRO A CA 1
ATOM 703 C C . PRO A 1 94 ? 27.849 -8.998 37.616 1.00 51.59 94 PRO A C 1
ATOM 705 O O . PRO A 1 94 ? 28.824 -9.732 37.768 1.00 51.59 94 PRO A O 1
ATOM 708 N N . GLY A 1 95 ? 27.724 -7.824 38.236 1.00 37.12 95 GLY A N 1
ATOM 709 C CA . GLY A 1 95 ? 28.552 -7.363 39.348 1.00 37.12 95 GLY A CA 1
ATOM 710 C C . GLY A 1 95 ? 27.641 -6.982 40.512 1.00 37.12 95 GLY A C 1
ATOM 711 O O . GLY A 1 95 ? 26.815 -6.085 40.381 1.00 37.12 95 GLY A O 1
ATOM 712 N N . LEU A 1 96 ? 27.752 -7.733 41.608 1.00 53.62 96 LEU A N 1
ATOM 713 C CA . LEU A 1 96 ? 27.122 -7.481 42.906 1.00 53.62 96 LEU A CA 1
ATOM 714 C C . LEU A 1 96 ? 27.538 -6.106 43.433 1.00 53.62 96 LEU A C 1
ATOM 716 O O . LEU A 1 96 ? 28.735 -5.872 43.452 1.00 53.62 96 LEU A O 1
ATOM 720 N N . GLU A 1 97 ? 26.599 -5.293 43.927 1.00 40.00 97 GLU A N 1
ATOM 721 C CA . GLU A 1 97 ? 26.686 -4.602 45.227 1.00 40.00 97 GLU A CA 1
ATOM 722 C C . GLU A 1 97 ? 25.284 -4.167 45.683 1.00 40.00 97 GLU A C 1
ATOM 724 O O . GLU A 1 97 ? 24.449 -3.708 44.904 1.00 40.00 97 GLU A O 1
ATOM 729 N N . ALA A 1 98 ? 25.024 -4.387 46.968 1.00 45.56 98 ALA A N 1
ATOM 730 C CA . ALA A 1 98 ? 23.784 -4.093 47.658 1.00 45.56 98 ALA A CA 1
ATOM 731 C C . ALA A 1 98 ? 23.829 -2.685 48.256 1.00 45.56 98 ALA A C 1
ATOM 733 O O . ALA A 1 98 ? 24.773 -2.376 48.974 1.00 45.56 98 ALA A O 1
ATOM 734 N N . THR A 1 99 ? 22.772 -1.889 48.080 1.00 42.28 99 THR A N 1
ATOM 735 C CA . THR A 1 99 ? 22.406 -0.834 49.036 1.00 42.28 99 THR A CA 1
ATOM 736 C C . THR A 1 99 ? 20.886 -0.683 49.125 1.00 42.28 99 THR A C 1
ATOM 738 O O . THR A 1 99 ? 20.154 -0.665 48.139 1.00 42.28 99 THR A O 1
ATOM 741 N N . SER A 1 100 ? 20.426 -0.650 50.369 1.00 48.78 100 SER A N 1
ATOM 742 C CA . SER A 1 100 ? 19.065 -0.443 50.854 1.00 48.78 100 SER A CA 1
ATOM 743 C C . SER A 1 100 ? 18.690 1.042 50.891 1.00 48.78 100 SER A C 1
ATOM 745 O O . SER A 1 100 ? 19.529 1.852 51.281 1.00 48.78 100 SER A O 1
ATOM 747 N N . GLY A 1 101 ? 17.423 1.389 50.628 1.00 37.47 101 GLY A N 1
ATOM 748 C CA . GLY A 1 101 ? 16.893 2.726 50.939 1.00 37.47 101 GLY A CA 1
ATOM 749 C C . GLY A 1 101 ? 15.569 3.095 50.258 1.00 37.47 101 GLY A C 1
ATOM 750 O O . GLY A 1 101 ? 15.574 3.692 49.195 1.00 37.47 101 GLY A O 1
ATOM 751 N N . GLU A 1 102 ? 14.463 2.698 50.889 1.00 38.81 102 GLU A N 1
ATOM 752 C CA . GLU A 1 102 ? 13.253 3.488 51.204 1.00 38.81 102 GLU A CA 1
ATOM 753 C C . GLU A 1 102 ? 12.625 4.507 50.208 1.00 38.81 102 GLU A C 1
ATOM 755 O O . GLU A 1 102 ? 13.217 5.511 49.839 1.00 38.81 102 GLU A O 1
ATOM 760 N N . SER A 1 103 ? 11.325 4.279 49.942 1.00 44.00 103 SER A N 1
ATOM 761 C CA . SER A 1 103 ? 10.225 5.230 49.657 1.00 44.00 103 SER A CA 1
ATOM 762 C C . SER A 1 103 ? 10.368 6.328 48.592 1.00 44.00 103 SER A C 1
ATOM 764 O O . SER A 1 103 ? 10.996 7.353 48.814 1.00 44.00 103 SER A O 1
ATOM 766 N N . ALA A 1 104 ? 9.531 6.240 47.550 1.00 41.16 104 ALA A N 1
ATOM 767 C CA . ALA A 1 104 ? 8.386 7.151 47.388 1.00 41.16 104 ALA A CA 1
ATOM 768 C C . ALA A 1 104 ? 7.579 6.792 46.131 1.00 41.16 104 ALA A C 1
ATOM 770 O O . ALA A 1 104 ? 8.018 6.946 44.993 1.00 41.16 104 ALA A O 1
ATOM 771 N N . ALA A 1 105 ? 6.345 6.353 46.359 1.00 40.56 105 ALA A N 1
ATOM 772 C CA . ALA A 1 105 ? 5.287 6.383 45.370 1.00 40.56 105 ALA A CA 1
ATOM 773 C C . ALA A 1 105 ? 4.940 7.845 45.044 1.00 40.56 105 ALA A C 1
ATOM 775 O O . ALA A 1 105 ? 4.315 8.499 45.867 1.00 40.56 105 ALA A O 1
ATOM 776 N N . ALA A 1 106 ? 5.347 8.349 43.875 1.00 44.19 106 ALA A N 1
ATOM 777 C CA . ALA A 1 106 ? 4.716 9.480 43.176 1.00 44.19 106 ALA A CA 1
ATOM 778 C C . ALA A 1 106 ? 5.490 9.828 41.892 1.00 44.19 106 ALA A C 1
ATOM 780 O O . ALA A 1 106 ? 6.250 10.788 41.849 1.00 44.19 106 ALA A O 1
ATOM 781 N N . ALA A 1 107 ? 5.277 9.070 40.819 1.00 44.50 107 ALA A N 1
ATOM 782 C CA . ALA A 1 107 ? 5.577 9.537 39.461 1.00 44.50 107 ALA A CA 1
ATOM 783 C C . ALA A 1 107 ? 4.662 8.830 38.453 1.00 44.50 107 ALA A C 1
ATOM 785 O O . ALA A 1 107 ? 5.101 8.289 37.445 1.00 44.50 107 ALA A O 1
ATOM 786 N N . LEU A 1 108 ? 3.365 8.778 38.768 1.00 44.97 108 LEU A N 1
ATOM 787 C CA . LEU A 1 108 ? 2.334 8.251 37.877 1.00 44.97 108 LEU A CA 1
ATOM 788 C C . LEU A 1 108 ? 1.388 9.376 37.449 1.00 44.97 108 LEU A C 1
ATOM 790 O O . LEU A 1 108 ? 0.188 9.316 37.683 1.00 44.97 108 LEU A O 1
ATOM 794 N N . ALA A 1 109 ? 1.936 10.433 36.860 1.00 48.25 109 ALA A N 1
ATOM 795 C CA . ALA A 1 109 ? 1.166 11.383 36.073 1.00 48.25 109 ALA A CA 1
ATOM 796 C C . ALA A 1 109 ? 2.115 12.241 35.238 1.00 48.25 109 ALA A C 1
ATOM 798 O O . ALA A 1 109 ? 3.104 12.751 35.758 1.00 48.25 109 ALA A O 1
ATOM 799 N N . THR A 1 110 ? 1.708 12.488 33.991 1.00 42.06 110 THR A N 1
ATOM 800 C CA . THR A 1 110 ? 2.186 13.545 33.079 1.00 42.06 110 THR A CA 1
ATOM 801 C C . THR A 1 110 ? 3.177 13.120 31.992 1.00 42.06 110 THR A C 1
ATOM 803 O O . THR A 1 110 ? 4.294 13.606 31.936 1.00 42.06 110 THR A O 1
ATOM 806 N N . THR A 1 111 ? 2.705 12.318 31.038 1.00 42.41 111 THR A N 1
ATOM 807 C CA . THR A 1 111 ? 2.880 12.636 29.608 1.00 42.41 111 THR A CA 1
ATOM 808 C C . THR A 1 111 ? 1.594 12.257 28.879 1.00 42.41 111 THR A C 1
ATOM 810 O O . THR A 1 111 ? 1.462 11.218 28.236 1.00 42.41 111 THR A O 1
ATOM 813 N N . SER A 1 112 ? 0.580 13.116 29.001 1.00 48.28 112 SER A N 1
ATOM 814 C CA . SER A 1 112 ? -0.441 13.232 27.961 1.00 48.28 112 SER A CA 1
ATOM 815 C C . SER A 1 112 ? 0.212 13.895 26.747 1.00 48.28 112 SER A C 1
ATOM 817 O O . SER A 1 112 ? -0.076 15.048 26.435 1.00 48.28 112 SER A O 1
ATOM 819 N N . ASP A 1 113 ? 1.145 13.189 26.113 1.00 50.28 113 ASP A N 1
ATOM 820 C CA . ASP A 1 113 ? 1.596 13.551 24.781 1.00 50.28 113 ASP A CA 1
ATOM 821 C C . ASP A 1 113 ? 0.404 13.280 23.876 1.00 50.28 113 ASP A C 1
ATOM 823 O O . ASP A 1 113 ? -0.002 12.132 23.659 1.00 50.28 113 ASP A O 1
ATOM 827 N N . GLY A 1 114 ? -0.231 14.360 23.429 1.00 56.12 114 GLY A N 1
ATOM 828 C CA . GLY A 1 114 ? -1.120 14.307 22.288 1.00 56.12 114 GLY A CA 1
ATOM 829 C C . GLY A 1 114 ? -0.283 13.804 21.129 1.00 56.12 114 GLY A C 1
ATOM 830 O O . GLY A 1 114 ? 0.414 14.586 20.499 1.00 56.12 114 GLY A O 1
ATOM 831 N N . VAL A 1 115 ? -0.287 12.488 20.913 1.00 62.84 115 VAL A N 1
ATOM 832 C CA . VAL A 1 115 ? 0.372 11.868 19.769 1.00 62.84 115 VAL A CA 1
ATOM 833 C C . VAL A 1 115 ? -0.181 12.578 18.550 1.00 62.84 115 VAL A C 1
ATOM 835 O O . VAL A 1 115 ? -1.364 12.434 18.239 1.00 62.84 115 VAL A O 1
ATOM 838 N N . ASP A 1 116 ? 0.661 13.384 17.909 1.00 79.31 116 ASP A N 1
ATOM 839 C CA . ASP A 1 116 ? 0.304 14.112 16.707 1.00 79.31 116 ASP A CA 1
ATOM 840 C C . ASP A 1 116 ? -0.172 13.090 15.674 1.00 79.31 116 ASP A C 1
ATOM 842 O O . ASP A 1 116 ? 0.635 12.406 15.036 1.00 79.31 116 ASP A O 1
ATOM 846 N N . CYS A 1 117 ? -1.491 12.957 15.502 1.00 82.12 117 CYS A N 1
ATOM 847 C CA . CYS A 1 117 ? -2.079 12.007 14.556 1.00 82.12 117 CYS A CA 1
ATOM 848 C C . CYS A 1 117 ? -1.473 12.199 13.157 1.00 82.12 117 CYS A C 1
ATOM 850 O O . CYS A 1 117 ? -1.182 11.230 12.462 1.00 82.12 117 CYS A O 1
ATOM 852 N N . ALA A 1 118 ? -1.160 13.449 12.800 1.00 86.62 118 ALA A N 1
ATOM 853 C CA . ALA A 1 118 ? -0.496 13.807 11.553 1.00 86.62 118 ALA A CA 1
ATOM 854 C C . ALA A 1 118 ? 0.943 13.266 11.428 1.00 86.62 118 ALA A C 1
ATOM 856 O O . ALA A 1 118 ? 1.403 13.011 10.313 1.00 86.62 118 ALA A O 1
ATOM 857 N N . ALA A 1 119 ? 1.684 13.125 12.530 1.00 88.81 119 ALA A N 1
ATOM 858 C CA . ALA A 1 119 ? 3.022 12.533 12.520 1.00 88.81 119 ALA A CA 1
ATOM 859 C C . ALA A 1 119 ? 2.939 11.010 12.352 1.00 88.81 119 ALA A C 1
ATOM 861 O O . ALA A 1 119 ? 3.665 10.435 11.537 1.00 88.81 119 ALA A O 1
ATOM 862 N N . LEU A 1 120 ? 1.995 10.371 13.050 1.00 86.81 120 LEU A N 1
ATOM 863 C CA . LEU A 1 120 ? 1.745 8.936 12.930 1.00 86.81 120 LEU A CA 1
ATOM 864 C C . LEU A 1 120 ? 1.274 8.559 11.517 1.00 86.81 120 LEU A C 1
ATOM 866 O O . LEU A 1 120 ? 1.783 7.609 10.925 1.00 86.81 120 LEU A O 1
ATOM 870 N N . GLU A 1 121 ? 0.350 9.327 10.939 1.00 87.81 121 GLU A N 1
ATOM 871 C CA . GLU A 1 121 ? -0.124 9.122 9.567 1.00 87.81 121 GLU A CA 1
ATOM 872 C C . GLU A 1 121 ? 1.010 9.227 8.547 1.00 87.81 121 GLU A C 1
ATOM 874 O O . GLU A 1 121 ? 1.142 8.357 7.683 1.00 87.81 121 GLU A O 1
ATOM 879 N N . ARG A 1 122 ? 1.883 10.233 8.685 1.00 92.75 122 ARG A N 1
ATOM 880 C CA . ARG A 1 122 ? 3.086 10.367 7.852 1.00 92.75 122 ARG A CA 1
ATOM 881 C C . ARG A 1 122 ? 4.007 9.159 7.992 1.00 92.75 122 ARG A C 1
ATOM 883 O O . ARG A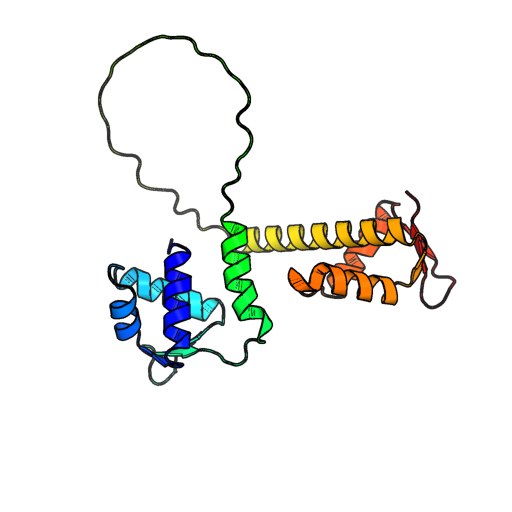 1 122 ? 4.492 8.635 6.990 1.00 92.75 122 ARG A O 1
ATOM 890 N N . GLN A 1 123 ? 4.221 8.667 9.210 1.00 93.12 123 GLN A N 1
ATOM 891 C CA . GLN A 1 123 ? 5.036 7.475 9.441 1.00 93.12 123 GLN A CA 1
ATOM 892 C C . GLN A 1 123 ? 4.427 6.224 8.787 1.00 93.12 123 GLN A C 1
ATOM 894 O O . GLN A 1 123 ? 5.149 5.434 8.172 1.00 93.12 123 GLN A O 1
ATOM 899 N N . LEU A 1 124 ? 3.104 6.058 8.859 1.00 92.19 124 LEU A N 1
ATOM 900 C CA . LEU A 1 124 ? 2.396 4.957 8.203 1.00 92.19 124 LEU A CA 1
ATOM 901 C C . LEU A 1 124 ? 2.481 5.052 6.676 1.00 92.19 124 LEU A C 1
ATOM 903 O O . LEU A 1 124 ? 2.724 4.038 6.019 1.00 92.19 124 LEU A O 1
ATOM 907 N N . GLN A 1 125 ? 2.329 6.249 6.108 1.00 92.75 125 GLN A N 1
ATOM 908 C CA . GLN A 1 125 ? 2.484 6.478 4.669 1.00 92.75 125 GLN A CA 1
ATOM 909 C C . GLN A 1 125 ? 3.908 6.155 4.202 1.00 92.75 125 GLN A C 1
ATOM 911 O O . GLN A 1 125 ? 4.074 5.403 3.243 1.00 92.75 125 GLN A O 1
ATOM 916 N N . ASN A 1 126 ? 4.927 6.604 4.938 1.00 94.31 126 ASN A N 1
ATOM 917 C CA . ASN A 1 126 ? 6.327 6.290 4.645 1.00 94.31 126 ASN A CA 1
ATOM 918 C C . ASN A 1 126 ? 6.606 4.781 4.714 1.00 94.31 126 ASN A C 1
ATOM 920 O O . ASN A 1 126 ? 7.310 4.231 3.867 1.00 94.31 126 ASN A O 1
ATOM 924 N N . SER A 1 127 ? 6.034 4.086 5.701 1.00 95.25 127 SER A N 1
ATOM 925 C CA . SER A 1 127 ? 6.158 2.629 5.831 1.00 95.25 127 SER A CA 1
ATOM 926 C C . SER A 1 127 ? 5.517 1.890 4.648 1.00 95.25 127 SER A C 1
ATOM 928 O O . SER A 1 127 ? 6.110 0.965 4.081 1.00 95.25 127 SER A O 1
ATOM 930 N N . ARG A 1 128 ? 4.333 2.338 4.206 1.00 95.69 128 ARG A N 1
ATOM 931 C CA . ARG A 1 128 ? 3.662 1.799 3.012 1.00 95.69 128 ARG A CA 1
ATOM 932 C C . ARG A 1 128 ? 4.485 2.039 1.753 1.00 95.69 128 ARG A C 1
ATOM 934 O O . ARG A 1 128 ? 4.678 1.098 0.991 1.00 95.69 128 ARG A O 1
ATOM 941 N N . GLN A 1 129 ? 5.013 3.248 1.570 1.00 96.31 129 GLN A N 1
ATOM 942 C CA . GLN A 1 129 ? 5.854 3.582 0.423 1.00 96.31 129 GLN A CA 1
ATOM 943 C C . GLN A 1 129 ? 7.089 2.673 0.354 1.00 96.31 129 GLN A C 1
ATOM 945 O O . GLN A 1 129 ? 7.319 2.045 -0.674 1.00 96.31 129 GLN A O 1
ATOM 950 N N . ARG A 1 130 ? 7.818 2.499 1.465 1.00 96.56 130 ARG A N 1
ATOM 951 C CA . ARG A 1 130 ? 8.975 1.583 1.528 1.00 96.56 130 ARG A CA 1
ATOM 952 C C . ARG A 1 130 ? 8.599 0.135 1.215 1.00 96.56 130 ARG A C 1
ATOM 954 O O . ARG A 1 130 ? 9.363 -0.580 0.575 1.00 96.56 130 ARG A O 1
ATOM 961 N N . THR A 1 131 ? 7.416 -0.298 1.654 1.00 97.38 131 THR A N 1
ATOM 962 C CA . THR A 1 131 ? 6.900 -1.642 1.353 1.00 97.38 131 THR A CA 1
ATOM 963 C C . THR A 1 131 ? 6.633 -1.814 -0.145 1.00 97.38 131 THR A C 1
ATOM 965 O O . THR A 1 131 ? 6.947 -2.865 -0.701 1.00 97.38 131 THR A O 1
ATOM 968 N N . VAL A 1 132 ? 6.089 -0.786 -0.807 1.00 98.12 132 VAL A N 1
ATOM 969 C CA . VAL A 1 132 ? 5.878 -0.776 -2.263 1.00 98.12 132 VAL A CA 1
ATOM 970 C C . VAL A 1 132 ? 7.217 -0.768 -3.003 1.00 98.12 132 VAL A C 1
ATOM 972 O O . VAL A 1 132 ? 7.413 -1.619 -3.863 1.00 98.12 132 VAL A O 1
ATOM 975 N N . GLU A 1 133 ? 8.161 0.105 -2.630 1.00 97.69 133 GLU A N 1
ATOM 976 C CA . GLU A 1 133 ? 9.515 0.150 -3.214 1.00 97.69 133 GLU A CA 1
ATOM 977 C C . GLU A 1 133 ? 10.200 -1.226 -3.145 1.00 97.69 133 GLU A C 1
ATOM 979 O O . GLU A 1 133 ? 10.676 -1.741 -4.155 1.00 97.69 133 GLU A O 1
ATOM 984 N N . ALA A 1 134 ? 10.179 -1.877 -1.977 1.00 97.44 134 ALA A N 1
ATOM 985 C CA . ALA A 1 134 ? 10.768 -3.203 -1.800 1.00 97.44 134 ALA A CA 1
ATOM 986 C C . ALA A 1 134 ? 10.088 -4.282 -2.665 1.00 97.44 134 ALA A C 1
ATOM 988 O O . ALA A 1 134 ? 10.763 -5.155 -3.216 1.00 97.44 134 ALA A O 1
ATOM 989 N N . ALA A 1 135 ? 8.759 -4.227 -2.803 1.00 98.12 135 ALA A N 1
ATOM 990 C CA . ALA A 1 135 ? 8.017 -5.153 -3.656 1.00 98.12 135 ALA A CA 1
ATOM 991 C C . ALA A 1 135 ? 8.366 -4.966 -5.142 1.00 98.12 135 ALA A C 1
ATOM 993 O O . ALA A 1 135 ? 8.554 -5.960 -5.845 1.00 98.12 135 ALA A O 1
ATOM 994 N N . VAL A 1 136 ? 8.505 -3.714 -5.592 1.00 97.75 136 VAL A N 1
ATOM 995 C CA . VAL A 1 136 ? 8.914 -3.368 -6.960 1.00 97.75 136 VAL A CA 1
ATOM 996 C C . VAL A 1 136 ? 10.318 -3.898 -7.252 1.00 97.75 136 VAL A C 1
ATOM 998 O O . VAL A 1 136 ? 10.500 -4.609 -8.236 1.00 97.75 136 VAL A O 1
ATOM 1001 N N . VAL A 1 137 ? 11.294 -3.638 -6.373 1.00 97.81 137 VAL A N 1
ATOM 1002 C CA . VAL A 1 137 ? 12.676 -4.129 -6.540 1.00 97.81 137 VAL A CA 1
ATOM 1003 C C . VAL A 1 137 ? 12.723 -5.654 -6.612 1.00 97.81 137 VAL A C 1
ATOM 1005 O O . VAL A 1 137 ? 13.425 -6.208 -7.455 1.00 97.81 137 VAL A O 1
ATOM 1008 N N . ARG A 1 138 ? 11.957 -6.353 -5.764 1.00 97.94 138 ARG A N 1
ATOM 1009 C CA . ARG A 1 138 ? 11.896 -7.821 -5.785 1.00 97.94 138 ARG A CA 1
ATOM 1010 C C . ARG A 1 138 ? 11.399 -8.352 -7.134 1.00 97.94 138 ARG A C 1
ATOM 1012 O O . ARG A 1 138 ? 12.043 -9.226 -7.704 1.00 97.94 138 ARG A O 1
ATOM 1019 N N . LEU A 1 139 ? 10.304 -7.799 -7.657 1.00 97.75 139 LEU A N 1
ATOM 1020 C CA . LEU A 1 139 ? 9.742 -8.213 -8.948 1.00 97.75 139 LEU A CA 1
ATOM 1021 C C . LEU A 1 139 ? 10.664 -7.863 -10.125 1.00 97.75 139 LEU A C 1
ATOM 1023 O O . LEU A 1 139 ? 10.843 -8.677 -11.031 1.00 97.75 139 LEU A O 1
ATOM 1027 N N . LEU A 1 140 ? 11.305 -6.690 -10.088 1.00 96.88 140 LEU A N 1
ATOM 1028 C CA . LEU A 1 140 ? 12.299 -6.288 -11.087 1.00 96.88 140 LEU A CA 1
ATOM 1029 C C . LEU A 1 140 ? 13.518 -7.211 -11.093 1.00 96.88 140 LEU A C 1
ATOM 1031 O O . LEU A 1 140 ? 14.003 -7.583 -12.159 1.00 96.88 140 LEU A O 1
ATOM 1035 N N . LYS A 1 141 ? 13.978 -7.642 -9.916 1.00 97.19 141 LYS A N 1
ATOM 1036 C CA . LYS A 1 141 ? 15.088 -8.590 -9.790 1.00 97.19 141 LYS A CA 1
ATOM 1037 C C . LYS A 1 141 ? 14.753 -9.964 -10.381 1.00 97.19 141 LYS A C 1
ATOM 1039 O O . LYS A 1 141 ? 15.632 -10.599 -10.962 1.00 97.19 141 LYS A O 1
ATOM 1044 N N . GLU A 1 142 ? 13.505 -10.412 -10.241 1.00 97.56 142 GLU A N 1
ATOM 1045 C CA . GLU A 1 142 ? 13.023 -11.693 -10.773 1.00 97.56 142 GLU A CA 1
ATOM 1046 C C . GLU A 1 142 ? 12.844 -11.666 -12.299 1.00 97.56 142 GLU A C 1
ATOM 1048 O O . GLU A 1 142 ? 13.297 -12.585 -12.979 1.00 97.56 142 GLU A O 1
ATOM 1053 N N . ARG A 1 143 ? 12.214 -10.619 -12.852 1.00 96.38 143 ARG A N 1
ATOM 1054 C CA . ARG A 1 143 ? 11.877 -10.552 -14.289 1.00 96.38 143 ARG A CA 1
ATOM 1055 C C . ARG A 1 143 ? 12.931 -9.878 -15.163 1.00 96.38 143 ARG A C 1
ATOM 1057 O O . ARG A 1 143 ? 12.955 -10.133 -16.362 1.00 96.38 143 ARG A O 1
ATOM 1064 N N . ARG A 1 144 ? 13.796 -9.038 -14.583 1.00 95.94 144 ARG A N 1
ATOM 1065 C CA . ARG A 1 144 ? 14.812 -8.178 -15.233 1.00 95.94 144 ARG A CA 1
ATOM 1066 C C . ARG A 1 144 ? 14.265 -7.108 -16.182 1.00 95.94 144 ARG A C 1
ATOM 1068 O O . ARG A 1 144 ? 14.777 -5.994 -16.162 1.00 95.94 144 ARG A O 1
ATOM 1075 N N . VAL A 1 145 ? 13.243 -7.421 -16.974 1.00 96.81 145 VAL A N 1
ATOM 1076 C CA . VAL A 1 145 ? 12.574 -6.511 -17.909 1.00 96.81 145 VAL A CA 1
ATOM 1077 C C . VAL A 1 145 ? 11.064 -6.679 -17.769 1.00 96.81 145 VAL A C 1
ATOM 1079 O O . VAL A 1 145 ? 10.552 -7.798 -17.814 1.00 96.81 145 VAL A O 1
ATOM 1082 N N . CYS A 1 146 ? 10.336 -5.579 -17.597 1.00 97.00 146 CYS A N 1
ATOM 1083 C CA . CYS A 1 146 ? 8.875 -5.602 -17.529 1.00 97.00 146 CYS A CA 1
ATOM 1084 C C . CYS A 1 146 ? 8.264 -4.278 -17.989 1.00 97.00 146 CYS A C 1
ATOM 1086 O O . CYS A 1 146 ? 8.881 -3.219 -17.870 1.00 97.00 146 CYS A O 1
ATOM 1088 N N . THR A 1 147 ? 7.022 -4.328 -18.471 1.00 97.00 147 THR A N 1
ATOM 1089 C CA . THR A 1 147 ? 6.248 -3.115 -18.747 1.00 97.00 147 THR A CA 1
ATOM 1090 C C . THR A 1 147 ? 5.691 -2.540 -17.438 1.00 97.00 147 THR A C 1
ATOM 1092 O 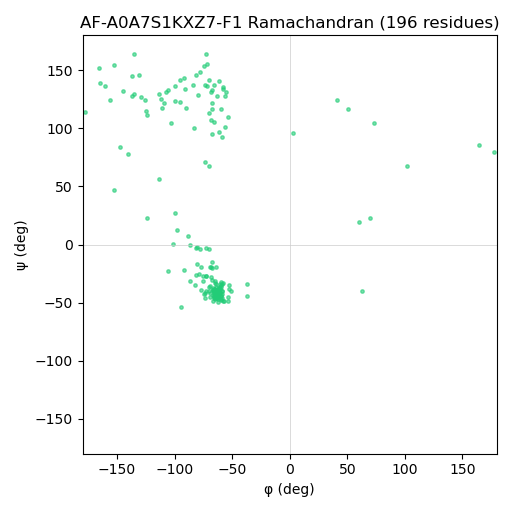O . THR A 1 147 ? 5.379 -3.279 -16.499 1.00 97.00 147 THR A O 1
ATOM 1095 N N . ILE A 1 148 ? 5.539 -1.215 -17.363 1.00 95.12 148 ILE A N 1
ATOM 1096 C CA . ILE A 1 148 ? 4.940 -0.545 -16.194 1.00 95.12 148 ILE A CA 1
ATOM 1097 C C . ILE A 1 148 ? 3.542 -1.096 -15.814 1.00 95.12 148 ILE A C 1
ATOM 1099 O O . ILE A 1 148 ? 3.317 -1.306 -14.617 1.00 95.12 148 ILE A O 1
ATOM 1103 N N . PRO A 1 149 ? 2.586 -1.333 -16.745 1.00 96.38 149 PRO A N 1
ATOM 1104 C CA . PRO A 1 149 ? 1.268 -1.854 -16.372 1.00 96.38 149 PRO A CA 1
ATOM 1105 C C . PRO A 1 149 ? 1.319 -3.283 -15.817 1.00 96.38 149 PRO A C 1
ATOM 1107 O O . PRO A 1 149 ? 0.628 -3.557 -14.834 1.00 96.38 149 PRO A O 1
ATOM 1110 N N . ASP A 1 150 ? 2.156 -4.160 -16.378 1.00 97.44 150 ASP A N 1
ATOM 1111 C CA . ASP A 1 150 ? 2.306 -5.531 -15.874 1.00 97.44 150 ASP A CA 1
ATOM 1112 C C . ASP A 1 150 ? 2.911 -5.518 -14.467 1.00 97.44 150 ASP A C 1
ATOM 1114 O O . ASP A 1 150 ? 2.378 -6.134 -13.544 1.00 97.44 150 ASP A O 1
ATOM 1118 N N . LEU A 1 151 ? 3.964 -4.715 -14.272 1.00 97.62 151 LEU A N 1
ATOM 1119 C CA . LEU A 1 151 ? 4.610 -4.538 -12.975 1.00 97.62 151 LEU A CA 1
ATOM 1120 C C . LEU A 1 151 ? 3.631 -4.012 -11.916 1.00 97.62 151 LEU A C 1
ATOM 1122 O O . LEU A 1 151 ? 3.649 -4.476 -10.776 1.00 97.62 151 LEU A O 1
ATOM 1126 N N . TYR A 1 152 ? 2.748 -3.074 -12.277 1.00 97.94 152 TYR A N 1
ATOM 1127 C CA . TYR A 1 152 ? 1.708 -2.590 -11.367 1.00 97.94 152 TYR A CA 1
ATOM 1128 C C . TYR A 1 152 ? 0.733 -3.702 -10.969 1.00 97.94 152 TYR A C 1
ATOM 1130 O O . TYR A 1 152 ? 0.417 -3.835 -9.785 1.00 97.94 152 TYR A O 1
ATOM 1138 N N . ALA A 1 153 ? 0.273 -4.508 -11.931 1.00 98.06 153 ALA A N 1
ATOM 1139 C CA . ALA A 1 153 ? -0.637 -5.619 -11.664 1.00 98.06 153 ALA A CA 1
ATOM 1140 C C . ALA A 1 153 ? -0.002 -6.653 -10.718 1.00 98.06 153 ALA A C 1
ATOM 1142 O O . ALA A 1 153 ? -0.643 -7.080 -9.755 1.00 98.06 153 ALA A O 1
ATOM 1143 N N . ASP A 1 154 ? 1.273 -6.983 -10.929 1.00 98.25 154 ASP A N 1
ATOM 1144 C CA . ASP A 1 154 ? 2.017 -7.914 -10.079 1.00 98.25 154 ASP A CA 1
ATOM 1145 C C . ASP A 1 154 ? 2.238 -7.365 -8.662 1.00 98.25 154 ASP A C 1
ATOM 1147 O O . ASP A 1 154 ? 2.037 -8.078 -7.677 1.00 98.25 154 ASP A O 1
ATOM 1151 N N . VAL A 1 155 ? 2.602 -6.084 -8.528 1.00 98.19 155 VAL A N 1
ATOM 1152 C CA . VAL A 1 155 ? 2.759 -5.429 -7.218 1.00 98.19 155 VAL A CA 1
ATOM 1153 C C . VAL A 1 155 ? 1.423 -5.372 -6.477 1.00 98.19 155 VAL A C 1
ATOM 1155 O O . VAL A 1 155 ? 1.366 -5.672 -5.281 1.00 98.19 155 VAL A O 1
ATOM 1158 N N . ALA A 1 156 ? 0.340 -5.020 -7.173 1.00 98.00 156 ALA A N 1
ATOM 1159 C CA . ALA A 1 156 ? -1.000 -4.977 -6.600 1.00 98.00 156 ALA A CA 1
ATOM 1160 C C . ALA A 1 156 ? -1.460 -6.367 -6.137 1.00 98.00 156 ALA A C 1
ATOM 1162 O O . ALA A 1 156 ? -2.043 -6.485 -5.059 1.00 98.00 156 ALA A O 1
ATOM 1163 N N . ALA A 1 157 ? -1.153 -7.421 -6.900 1.00 98.06 157 ALA A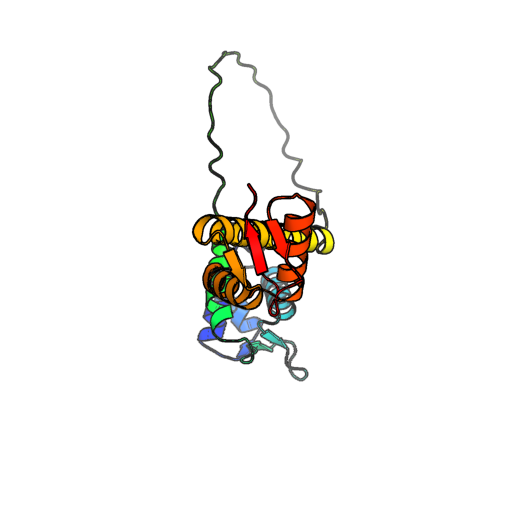 N 1
ATOM 1164 C CA . ALA A 1 157 ? -1.424 -8.800 -6.509 1.00 98.06 157 ALA A CA 1
ATOM 1165 C C . ALA A 1 157 ? -0.593 -9.223 -5.285 1.00 98.06 157 ALA A C 1
ATOM 1167 O O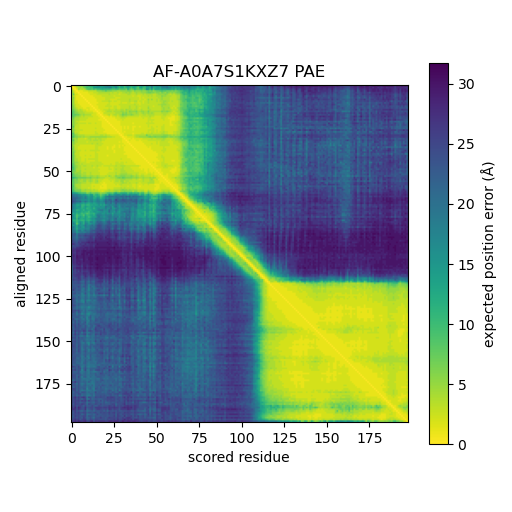 . ALA A 1 157 ? -1.142 -9.790 -4.341 1.00 98.06 157 ALA A O 1
ATOM 1168 N N . ALA A 1 158 ? 0.702 -8.893 -5.259 1.00 97.62 158 ALA A N 1
ATOM 1169 C CA . ALA A 1 158 ? 1.615 -9.259 -4.176 1.00 97.62 158 ALA A CA 1
ATOM 1170 C C . ALA A 1 158 ? 1.301 -8.562 -2.840 1.00 97.62 158 ALA A C 1
ATOM 1172 O O . ALA A 1 158 ? 1.572 -9.119 -1.775 1.00 97.62 158 ALA A O 1
ATOM 1173 N N . LEU A 1 159 ? 0.754 -7.342 -2.877 1.00 97.44 159 LEU A N 1
ATOM 1174 C CA . LEU A 1 159 ? 0.433 -6.551 -1.683 1.00 97.44 159 LEU A CA 1
ATOM 1175 C C . LEU A 1 159 ? -1.055 -6.564 -1.309 1.00 97.44 159 LEU A C 1
ATOM 1177 O O . LEU A 1 159 ? -1.416 -5.975 -0.288 1.00 97.44 159 LEU A O 1
ATOM 1181 N N . ARG A 1 160 ? -1.900 -7.276 -2.067 1.00 96.62 160 ARG A N 1
ATOM 1182 C CA . ARG A 1 160 ? -3.363 -7.314 -1.891 1.00 96.62 160 ARG A CA 1
ATOM 1183 C C . ARG A 1 160 ? -3.799 -7.629 -0.461 1.00 96.62 160 ARG A C 1
ATOM 1185 O O . ARG A 1 160 ? -4.743 -7.017 0.034 1.00 96.62 160 ARG A O 1
ATOM 1192 N N . ASP A 1 161 ? -3.099 -8.547 0.198 1.00 95.19 161 ASP A N 1
ATOM 1193 C CA . ASP A 1 161 ? -3.444 -8.997 1.550 1.00 95.19 161 ASP A CA 1
ATOM 1194 C C . ASP A 1 161 ? -3.036 -7.983 2.630 1.00 95.19 161 ASP A C 1
ATOM 1196 O O . ASP A 1 161 ? -3.571 -8.006 3.734 1.00 95.19 161 ASP A O 1
ATOM 1200 N N . ARG A 1 162 ? -2.112 -7.061 2.321 1.00 94.38 162 ARG A N 1
ATOM 1201 C CA . ARG A 1 162 ? -1.639 -6.031 3.259 1.00 94.38 162 ARG A CA 1
ATOM 1202 C C . ARG A 1 162 ? -2.410 -4.725 3.108 1.00 94.38 162 ARG A C 1
ATOM 1204 O O . ARG A 1 162 ? -2.904 -4.188 4.096 1.00 94.38 162 ARG A O 1
ATOM 1211 N N . PHE A 1 163 ? -2.476 -4.184 1.893 1.00 95.19 163 PHE A N 1
ATOM 1212 C CA . PHE A 1 163 ? -3.207 -2.954 1.587 1.00 95.19 163 PHE A CA 1
ATOM 1213 C C . PHE A 1 163 ? -3.400 -2.779 0.070 1.00 95.19 163 PHE A C 1
ATOM 1215 O O . PHE A 1 163 ? -2.565 -3.227 -0.714 1.00 95.19 163 PHE A O 1
ATOM 1222 N N . PRO A 1 164 ? -4.469 -2.088 -0.370 1.00 95.38 164 PRO A N 1
ATOM 1223 C CA . PRO A 1 164 ? -4.638 -1.734 -1.776 1.00 95.38 164 PRO A CA 1
ATOM 1224 C C . PRO A 1 164 ? -3.589 -0.696 -2.201 1.00 95.38 164 PRO A C 1
ATOM 1226 O O . PRO A 1 164 ? -3.403 0.317 -1.525 1.00 95.38 164 PRO A O 1
ATOM 1229 N N . VAL A 1 165 ? -2.908 -0.942 -3.322 1.00 97.19 165 VAL A N 1
ATOM 1230 C CA . VAL A 1 165 ? -1.845 -0.066 -3.836 1.00 97.19 165 VAL A CA 1
ATOM 1231 C C . VAL A 1 165 ? -2.429 0.989 -4.773 1.00 97.19 165 VAL A C 1
ATOM 1233 O O . VAL A 1 165 ? -2.956 0.678 -5.843 1.00 97.19 165 VAL A O 1
ATOM 1236 N N . GLU A 1 166 ? -2.293 2.256 -4.396 1.00 96.44 166 GLU A N 1
ATOM 1237 C CA . GLU A 1 166 ? -2.677 3.385 -5.243 1.00 96.44 166 GLU A CA 1
ATOM 1238 C C . GLU A 1 166 ? -1.678 3.585 -6.393 1.00 96.44 166 GLU A C 1
ATOM 1240 O O . GLU A 1 166 ? -0.462 3.577 -6.188 1.00 96.44 166 GLU A O 1
ATOM 1245 N N . SER A 1 167 ? -2.183 3.840 -7.607 1.00 96.25 167 SER A N 1
ATOM 1246 C CA . SER A 1 167 ? -1.339 4.051 -8.797 1.00 96.25 167 SER A CA 1
ATOM 1247 C C . SER A 1 167 ? -0.369 5.231 -8.634 1.00 96.25 167 SER A C 1
ATOM 1249 O O . SER A 1 167 ? 0.768 5.164 -9.095 1.00 96.25 167 SER A O 1
ATOM 1251 N N . ARG A 1 168 ? -0.771 6.289 -7.910 1.00 95.94 168 ARG A N 1
ATOM 1252 C CA . ARG A 1 168 ? 0.089 7.451 -7.628 1.00 95.94 168 ARG A CA 1
ATOM 1253 C C . ARG A 1 168 ? 1.315 7.078 -6.789 1.00 95.94 168 ARG A C 1
ATOM 1255 O O . ARG A 1 168 ? 2.417 7.496 -7.123 1.00 95.94 168 ARG A O 1
ATOM 1262 N N . VAL A 1 169 ? 1.125 6.282 -5.734 1.00 96.00 169 VAL A N 1
ATOM 1263 C CA . VAL A 1 169 ? 2.213 5.829 -4.847 1.00 96.00 169 VAL A CA 1
ATOM 1264 C C . VAL A 1 169 ? 3.160 4.893 -5.595 1.00 96.00 169 VAL A C 1
ATOM 1266 O O . VAL A 1 169 ? 4.371 5.002 -5.447 1.00 96.00 169 VAL A O 1
ATOM 1269 N N . PHE A 1 170 ? 2.617 4.014 -6.441 1.00 97.75 170 PHE A N 1
ATOM 1270 C CA . PHE A 1 170 ? 3.420 3.133 -7.286 1.00 97.75 170 PHE A CA 1
ATOM 1271 C C . PHE A 1 170 ? 4.302 3.907 -8.276 1.00 97.75 170 PHE A C 1
ATOM 1273 O O . PHE A 1 170 ? 5.491 3.623 -8.362 1.00 97.75 170 PHE A O 1
ATOM 1280 N N . ARG A 1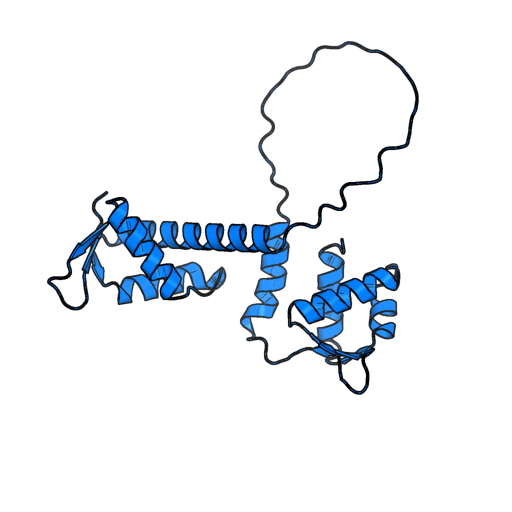 171 ? 3.753 4.906 -8.985 1.00 96.75 171 ARG A N 1
ATOM 1281 C CA . ARG A 1 171 ? 4.539 5.729 -9.924 1.00 96.75 171 ARG A CA 1
ATOM 1282 C C . ARG A 1 171 ? 5.684 6.449 -9.216 1.00 96.75 171 ARG A C 1
ATOM 1284 O O . ARG A 1 171 ? 6.816 6.338 -9.656 1.00 96.75 171 ARG A O 1
ATOM 1291 N N . LEU A 1 172 ? 5.398 7.072 -8.071 1.00 96.88 172 LEU A N 1
ATOM 1292 C CA . LEU A 1 172 ? 6.419 7.745 -7.268 1.00 96.88 172 LEU A CA 1
ATOM 1293 C C . LEU A 1 172 ? 7.507 6.774 -6.782 1.00 96.88 172 LEU A C 1
ATOM 1295 O O . LEU A 1 172 ? 8.679 7.125 -6.775 1.00 96.88 172 LEU A O 1
ATOM 1299 N N . ALA A 1 173 ? 7.140 5.542 -6.417 1.00 96.88 173 ALA A N 1
ATOM 1300 C CA . ALA A 1 173 ? 8.114 4.514 -6.059 1.00 96.88 173 ALA A CA 1
ATOM 1301 C C . ALA A 1 173 ? 9.001 4.110 -7.250 1.00 96.88 173 ALA A C 1
ATOM 1303 O O . ALA A 1 173 ? 10.197 3.912 -7.065 1.00 96.88 173 ALA A O 1
ATOM 1304 N N . VAL A 1 174 ? 8.445 4.004 -8.462 1.00 97.12 174 VAL A N 1
ATOM 1305 C CA . VAL A 1 174 ? 9.226 3.732 -9.682 1.00 97.12 174 VAL A CA 1
ATOM 1306 C C . VAL A 1 174 ? 10.178 4.889 -9.978 1.00 97.12 174 VAL A C 1
ATOM 1308 O O . VAL A 1 174 ? 11.357 4.633 -10.199 1.00 97.12 174 VAL A O 1
ATOM 1311 N N . ASP A 1 175 ? 9.705 6.134 -9.915 1.00 97.19 175 ASP A N 1
ATOM 1312 C CA . ASP A 1 175 ? 10.531 7.323 -10.158 1.00 97.19 175 ASP A CA 1
ATOM 1313 C C . ASP A 1 175 ? 11.710 7.381 -9.169 1.00 97.19 175 ASP A C 1
ATOM 1315 O O . ASP A 1 175 ? 12.858 7.486 -9.584 1.00 97.19 175 ASP A O 1
ATOM 1319 N N . VAL A 1 176 ? 11.462 7.148 -7.872 1.00 96.81 176 VAL A N 1
ATOM 1320 C CA . VAL A 1 176 ? 12.519 7.066 -6.842 1.00 96.81 176 VAL A CA 1
ATOM 1321 C C . VAL A 1 176 ? 13.528 5.945 -7.125 1.00 96.81 176 VAL A C 1
ATOM 1323 O O . VAL A 1 176 ? 14.706 6.078 -6.795 1.00 96.81 176 VAL A O 1
ATOM 1326 N N . LEU A 1 177 ? 13.098 4.817 -7.696 1.00 95.94 177 LEU A N 1
ATOM 1327 C CA . LEU A 1 177 ? 14.001 3.717 -8.052 1.00 95.94 177 LEU A CA 1
ATOM 1328 C C . LEU A 1 177 ? 14.830 4.016 -9.303 1.00 95.94 177 LEU A C 1
ATOM 1330 O O . LEU A 1 177 ? 15.970 3.557 -9.377 1.00 95.94 177 LEU A O 1
ATOM 1334 N N . VAL A 1 178 ? 14.285 4.786 -10.246 1.00 96.94 178 VAL A N 1
ATOM 1335 C CA . VAL A 1 178 ? 15.024 5.297 -11.406 1.00 96.94 178 VAL A CA 1
ATOM 1336 C C . VAL A 1 178 ? 16.046 6.344 -10.962 1.00 96.94 178 VAL A C 1
ATOM 1338 O O . VAL A 1 178 ? 17.213 6.232 -11.321 1.00 96.94 178 VAL A O 1
ATOM 1341 N N . ASP A 1 179 ? 15.651 7.279 -10.093 1.00 97.31 179 ASP A N 1
ATOM 1342 C CA . ASP A 1 179 ? 16.537 8.306 -9.522 1.00 97.31 179 ASP A CA 1
ATOM 1343 C C . ASP A 1 179 ? 17.709 7.702 -8.733 1.00 97.31 179 ASP A C 1
ATOM 1345 O O . ASP A 1 179 ? 18.797 8.268 -8.673 1.00 97.31 179 ASP A O 1
ATOM 1349 N N . ARG A 1 180 ? 17.487 6.542 -8.104 1.00 96.69 180 ARG A N 1
ATOM 1350 C CA . ARG A 1 180 ? 18.509 5.777 -7.372 1.00 96.69 180 ARG A CA 1
ATOM 1351 C C . ARG A 1 180 ? 19.283 4.786 -8.252 1.00 96.69 180 ARG A C 1
ATOM 1353 O O . ARG A 1 180 ? 20.019 3.970 -7.705 1.00 96.69 180 ARG A O 1
ATOM 1360 N N . GLU A 1 181 ? 19.082 4.812 -9.569 1.00 95.62 181 GLU A N 1
ATOM 1361 C CA . GLU A 1 181 ? 19.755 3.953 -10.556 1.00 95.62 181 GLU A CA 1
ATOM 1362 C C . GLU A 1 181 ? 19.530 2.437 -10.358 1.00 95.62 181 GLU A C 1
ATOM 1364 O O . GLU A 1 181 ? 20.258 1.611 -10.904 1.00 95.62 181 GLU A O 1
ATOM 1369 N N . TYR A 1 182 ? 18.487 2.028 -9.623 1.00 95.75 182 TYR A N 1
ATOM 1370 C CA . TYR A 1 182 ? 18.113 0.608 -9.512 1.00 95.75 182 TYR A CA 1
ATOM 1371 C C . TYR A 1 182 ? 17.416 0.094 -10.777 1.00 95.75 182 TYR A C 1
ATOM 1373 O O . TYR A 1 182 ? 17.451 -1.105 -11.074 1.00 95.75 182 TYR A O 1
ATOM 1381 N N . ALA A 1 183 ? 16.759 0.992 -11.509 1.00 96.38 183 ALA A N 1
ATOM 1382 C CA . ALA A 1 183 ? 16.070 0.694 -12.752 1.00 96.38 183 ALA A CA 1
ATOM 1383 C C . ALA A 1 183 ? 16.353 1.775 -13.799 1.00 96.38 183 ALA A C 1
ATOM 1385 O O . ALA A 1 183 ? 16.450 2.954 -13.477 1.00 96.38 183 ALA A O 1
ATOM 1386 N N . SER A 1 184 ? 16.439 1.373 -15.061 1.00 96.69 184 SER A N 1
ATOM 1387 C CA . SER A 1 184 ? 16.476 2.267 -16.210 1.00 96.69 184 SER A CA 1
ATOM 1388 C C . SER A 1 184 ? 15.127 2.213 -16.911 1.00 96.69 184 SER A C 1
ATOM 1390 O O . SER A 1 184 ? 14.560 1.135 -17.121 1.00 96.69 184 SER A O 1
ATOM 1392 N N . ARG A 1 185 ? 14.592 3.387 -17.235 1.00 95.81 185 ARG A N 1
ATOM 1393 C CA . ARG A 1 185 ? 13.337 3.527 -17.959 1.00 95.81 185 ARG A CA 1
ATOM 1394 C C . ARG A 1 185 ? 13.639 3.793 -19.426 1.00 95.81 185 ARG A C 1
ATOM 1396 O O . ARG A 1 185 ? 14.328 4.756 -19.747 1.00 95.81 185 ARG A O 1
ATOM 1403 N N . ASP A 1 186 ? 13.099 2.947 -20.292 1.00 95.62 186 ASP A N 1
ATOM 1404 C CA . ASP A 1 186 ? 13.166 3.127 -21.735 1.00 95.62 186 ASP A CA 1
ATOM 1405 C C . ASP A 1 186 ? 11.813 3.639 -22.243 1.00 95.62 186 ASP A C 1
ATOM 1407 O O . ASP A 1 186 ? 10.825 2.901 -22.314 1.00 95.62 186 ASP A O 1
ATOM 1411 N N . ASP A 1 187 ? 11.773 4.935 -22.556 1.00 92.56 187 ASP A N 1
ATOM 1412 C CA . ASP A 1 187 ? 10.598 5.617 -23.103 1.00 92.56 187 ASP A CA 1
ATOM 1413 C C . ASP A 1 187 ? 10.511 5.521 -24.638 1.00 92.56 187 ASP A C 1
ATOM 1415 O O . ASP A 1 187 ? 9.566 6.040 -25.233 1.00 92.56 187 ASP A O 1
ATOM 1419 N N . THR A 1 188 ? 11.467 4.863 -25.306 1.00 93.50 188 THR A N 1
ATOM 1420 C CA . THR A 1 188 ? 11.418 4.696 -26.769 1.00 93.50 188 THR A CA 1
ATOM 1421 C C . THR A 1 188 ? 10.353 3.687 -27.203 1.00 93.50 188 THR A C 1
ATOM 1423 O O . THR A 1 188 ? 9.797 3.796 -28.299 1.00 93.50 188 THR A O 1
ATOM 1426 N N . VAL A 1 189 ? 10.023 2.729 -26.332 1.00 88.31 189 VAL A N 1
ATOM 1427 C CA . VAL A 1 189 ? 9.032 1.676 -26.573 1.00 88.31 189 VAL A CA 1
ATOM 1428 C C . VAL A 1 189 ? 7.706 2.040 -25.898 1.00 88.31 189 VAL A C 1
ATOM 1430 O O . VAL A 1 189 ? 7.678 2.498 -24.760 1.00 88.31 189 VAL A O 1
ATOM 1433 N N . THR A 1 190 ? 6.581 1.843 -26.595 1.00 91.50 190 THR A N 1
ATOM 1434 C CA . THR A 1 190 ? 5.228 2.027 -26.037 1.00 91.50 190 THR A CA 1
ATOM 1435 C C . THR A 1 190 ? 4.541 0.663 -25.900 1.00 91.50 190 THR A C 1
ATOM 1437 O O . THR A 1 190 ? 4.303 0.022 -26.925 1.00 91.50 190 THR A O 1
ATOM 1440 N N . PRO A 1 191 ? 4.175 0.210 -24.684 1.00 88.81 191 PRO A N 1
ATOM 1441 C CA . PRO A 1 191 ? 4.308 0.889 -23.389 1.00 88.81 191 PRO A CA 1
ATOM 1442 C C . PRO A 1 191 ? 5.763 0.967 -22.883 1.00 88.81 191 PRO A C 1
ATOM 1444 O O . PRO A 1 191 ? 6.564 0.104 -23.243 1.00 88.81 191 PRO A O 1
ATOM 1447 N N . PRO A 1 192 ? 6.085 1.958 -22.024 1.00 90.94 192 PRO A N 1
ATOM 1448 C CA . PRO A 1 192 ? 7.434 2.153 -21.498 1.00 90.94 192 PRO A CA 1
ATOM 1449 C C . PRO A 1 192 ? 7.923 0.905 -20.767 1.00 90.94 192 PRO A C 1
ATOM 1451 O O . PRO A 1 192 ? 7.194 0.296 -19.967 1.00 90.94 192 PRO A O 1
ATOM 1454 N N . LEU A 1 193 ? 9.171 0.546 -21.052 1.00 94.94 193 LEU A N 1
ATOM 1455 C CA . LEU A 1 193 ? 9.845 -0.599 -20.462 1.00 94.94 193 LEU A CA 1
ATOM 1456 C C . LEU A 1 193 ? 10.681 -0.154 -19.267 1.00 94.94 193 LEU A C 1
ATOM 1458 O O . LEU A 1 193 ? 11.317 0.900 -19.280 1.00 94.94 193 LEU A O 1
ATOM 1462 N N . LEU A 1 194 ? 10.685 -0.985 -18.230 1.00 95.44 194 LEU A N 1
ATOM 1463 C CA . LEU A 1 194 ? 11.571 -0.840 -17.088 1.00 95.44 194 LEU A CA 1
ATOM 1464 C C . LEU A 1 194 ? 12.580 -1.989 -17.100 1.00 95.44 194 LEU A C 1
ATOM 1466 O O . LEU A 1 194 ? 12.190 -3.161 -17.122 1.00 95.44 194 LEU A O 1
ATOM 1470 N N . VAL A 1 195 ? 13.865 -1.647 -17.077 1.00 96.25 195 VAL A N 1
ATOM 1471 C CA . VAL A 1 195 ? 14.984 -2.593 -17.055 1.00 96.25 195 VAL A CA 1
ATOM 1472 C C . VAL A 1 195 ? 15.703 -2.472 -15.720 1.00 96.25 195 VAL A C 1
ATOM 1474 O O . VAL A 1 195 ? 16.049 -1.378 -15.288 1.00 96.25 195 VAL A O 1
ATOM 1477 N N . TYR A 1 196 ? 15.930 -3.592 -15.049 1.00 96.94 196 TYR A N 1
ATOM 1478 C CA . TYR A 1 196 ? 16.655 -3.629 -13.783 1.00 96.94 196 TYR A CA 1
ATOM 1479 C C . TYR A 1 196 ? 18.174 -3.560 -14.013 1.00 96.94 196 TYR A C 1
ATOM 1481 O O . TYR A 1 196 ? 18.707 -4.349 -14.794 1.00 96.94 196 TYR A O 1
ATOM 1489 N N . VAL A 1 197 ? 18.859 -2.633 -13.331 1.00 94.19 197 VAL A N 1
ATOM 1490 C CA . VAL A 1 197 ? 20.278 -2.293 -13.589 1.00 94.19 197 VAL A CA 1
ATOM 1491 C C . VAL A 1 197 ? 21.237 -2.839 -12.517 1.00 94.19 197 VAL A C 1
ATOM 1493 O O . VAL A 1 197 ? 22.415 -3.037 -12.807 1.00 94.19 197 VAL A O 1
ATOM 1496 N N . ALA A 1 198 ? 20.747 -3.124 -11.305 1.00 81.31 198 ALA A N 1
ATOM 1497 C CA . ALA A 1 198 ? 21.577 -3.458 -10.139 1.00 81.31 198 ALA A CA 1
ATOM 1498 C C . ALA A 1 198 ? 21.965 -4.946 -9.968 1.00 81.31 198 ALA A C 1
ATOM 1500 O O . ALA A 1 198 ? 21.355 -5.859 -10.580 1.00 81.31 198 ALA A O 1
#

Foldseek 3Di:
DDDPVLLVQLVVVCVVPQKDFLVNSPVSSPPDDSVVSVVSLVVCVVVVQWDADPVGNRMTGGDPPPPPLVVVVVNVVSVVVPDPPPPDDDDDDDDDDDDDDDDDPDDPDDDPPPPPVVVVVVVVLVVVLVVLLVLLLVVCVVPQKDFPVVSLVSSQVVCVNPDGDDPVSNVVSVVVCVVVVQWDWDPVDVVIMIGGDD

Secondary structure (DSSP, 8-state):
---HHHHHHHHHHHHH-SEEEHHHHHHHTTTS-HHHHHHHHHHHHHTTSEEEETTEEEEEEE-TTS-THHHHHHHHHHHHTT----------------------------------HHHHHHHHHHHHHHHHHHHHHHHHHHHSEEEHHHHHHHHHHHHTTT-PPPHHHHHHHHHHHHHTTSEEEE-SSSSPEEEE--

Sequence (198 aa):
VATLPVVAHALLAFNASPEVSLEELECRLFPLAPATVRRLAAYIVHCGLATTLPDRPDVLRVVDTAPKPRRVNLLSAAWAMHQPSTAIASQTSPGLEATSGESAAAALATTSDGVDCAALERQLQNSRQRTVEAAVVRLLKERRVCTIPDLYADVAAALRDRFPVESRVFRLAVDVLVDREYASRDDTVTPPLLVYVA

Organism: Neobodo designis (NCBI:txid312471)

Nearest PDB structures (foldseek):
  3tdz-assembly1_C  TM=9.569E-01  e=3.393E-05  Homo sapiens
  3rtr-assembly3_C  TM=8.871E-01  e=2.833E-05  Homo sapiens
  4p5o-assembly1_A  TM=8.934E-01  e=5.491E-05  Homo sapiens
  8wqf-assembly1_B  TM=4.842E-01  e=1.422E-07  Homo sapiens
  3dqv-assembly3_D  TM=4.399E-01  e=2.833E-05  Homo sapiens

Radius of gyration: 24.67 Å; Cα contacts (8 Å, |Δi|>4): 157; chains: 1; bounding box: 61×26×78 Å

Solvent-accessible surface area (backbone atoms only — not comparable to full-atom values): 12124 Å² total; per-residue (Å²): 130,87,54,70,70,55,56,53,51,52,56,52,54,48,73,78,33,62,62,43,40,53,68,60,50,39,65,73,48,62,90,56,55,65,73,56,48,54,52,48,52,54,48,40,36,72,72,61,53,26,43,64,40,90,94,40,74,57,31,41,30,57,47,81,83,61,62,78,73,52,68,59,47,50,58,50,51,57,52,66,76,61,64,79,80,81,73,76,86,77,89,82,85,89,78,92,82,89,83,88,82,84,88,81,97,80,85,89,78,88,81,86,68,76,73,55,63,70,57,54,50,51,53,51,51,51,52,50,49,53,53,50,38,52,49,50,52,53,51,35,71,73,59,40,59,46,42,58,70,59,51,48,54,52,46,40,63,75,34,49,91,81,48,86,71,52,69,69,61,52,50,52,36,49,52,55,34,39,76,66,56,45,30,47,77,41,78,90,45,90,74,41,36,39,35,50,66,113